Protein 8IGC (pdb70)

Radius of gyration: 14.75 Å; Cα contacts (8 Å, |Δi|>4): 203; chains: 2; bounding box: 31×38×39 Å

Foldseek 3Di:
DDLVVLLVLLLQLLLLLLLLLVVLPPLDFDCCSPVPDHDCPDPSSVLSNVLNVVCSVVCVVCVVVVVVVCVVVVDEPVCLLVVLLVVLCVLDVVHDDLVSLSVSSVVLSVSVRRRVSPHVPNVPSSCSSSVSCSVVVVSVVQVVQPHSVVSVPD/DVVVVVVVVVVVVVVVVVVVVVD

Structure (mmCIF, N/CA/C/O backbone):
data_8IGC
#
_entry.id   8IGC
#
_cell.length_a   88.736
_cell.length_b   126.212
_cell.length_c   41.779
_cell.angle_alpha   90.00
_cell.angle_beta   90.00
_cell.angle_gamma   90.00
#
_symmetry.space_group_name_H-M   'C 2 2 21'
#
loop_
_entity.id
_entity.type
_entity.pdbx_description
1 polymer 'Bcl-2 homologous antagonist/killer'
2 polymer 'Protein BNIP5'
3 water water
#
loop_
_atom_site.group_PDB
_atom_site.id
_atom_site.type_symbol
_atom_site.label_atom_id
_atom_site.label_alt_id
_atom_site.label_comp_id
_atom_site.label_asym_id
_atom_site.label_entity_id
_atom_site.label_seq_id
_atom_site.pdbx_PDB_ins_code
_atom_site.Cartn_x
_atom_site.Cartn_y
_atom_site.Cartn_z
_atom_site.occupancy
_atom_site.B_iso_or_equiv
_atom_site.auth_seq_id
_atom_site.auth_comp_id
_atom_site.auth_asym_id
_atom_site.auth_atom_id
_atom_site.pdbx_PDB_model_num
ATOM 1 N N . MET A 1 3 ? -32.407 -30.110 -26.808 1.00 41.62 22 MET A N 1
ATOM 2 C CA . MET A 1 3 ? -32.763 -30.287 -25.405 1.00 32.98 22 MET A CA 1
ATOM 3 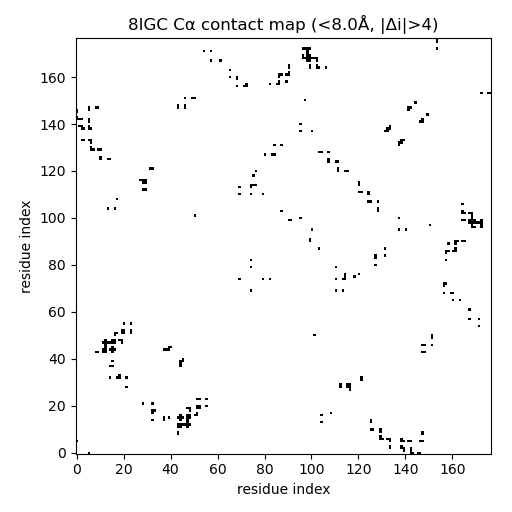C C . MET A 1 3 ? -34.036 -29.512 -25.028 1.00 29.92 22 MET A C 1
ATOM 4 O O . MET A 1 3 ? -34.207 -28.359 -25.415 1.00 33.35 22 MET A O 1
ATOM 9 N N . SER A 1 4 ? -34.923 -30.140 -24.259 1.00 28.93 23 SER A N 1
ATOM 10 C CA . SER A 1 4 ? -36.227 -29.556 -23.975 1.00 26.89 23 SER A CA 1
ATOM 11 C C . SER A 1 4 ? -36.165 -28.622 -22.764 1.00 28.55 23 SER A C 1
ATOM 12 O O . SER A 1 4 ? -35.258 -28.702 -21.936 1.00 27.56 23 SER A O 1
ATOM 15 N N . GLU A 1 5 ? -37.158 -27.733 -22.677 1.00 28.29 24 GLU A N 1
ATOM 16 C CA . GLU A 1 5 ? -37.292 -26.864 -21.502 1.00 27.96 24 GLU A CA 1
ATOM 17 C C . GLU A 1 5 ? -37.517 -27.677 -20.226 1.00 29.26 24 GLU A C 1
ATOM 18 O O . GLU A 1 5 ? -36.999 -27.332 -19.151 1.00 28.17 24 GLU A O 1
ATOM 24 N N . GLU A 1 6 ? -38.325 -28.738 -20.308 1.00 29.57 25 GLU A N 1
ATOM 25 C CA . GLU A 1 6 ? -38.544 -29.571 -19.129 1.00 31.44 25 GLU A CA 1
ATOM 26 C C . GLU A 1 6 ? -37.248 -30.229 -18.668 1.00 28.61 25 GLU A C 1
ATOM 27 O O . GLU A 1 6 ? -36.993 -30.319 -17.465 1.00 27.28 25 GLU A O 1
ATOM 33 N N . GLN A 1 7 ? -36.403 -30.666 -19.604 1.00 25.93 26 GLN A N 1
ATOM 34 C CA . GLN A 1 7 ? -35.104 -31.211 -19.217 1.00 28.34 26 GLN A CA 1
ATOM 35 C C . GLN A 1 7 ? -34.241 -30.157 -18.531 1.00 25.42 26 GLN A C 1
ATOM 36 O O . GLN A 1 7 ? -33.554 -30.452 -17.544 1.00 24.77 26 GLN A O 1
ATOM 42 N N . VAL A 1 8 ? -34.238 -28.931 -19.055 1.00 25.59 27 VAL A N 1
ATOM 43 C CA . VAL A 1 8 ? -33.473 -27.876 -18.399 1.00 21.74 27 VAL A CA 1
ATOM 44 C C . VAL A 1 8 ? -34.012 -27.639 -16.995 1.00 23.84 27 VAL A C 1
ATOM 45 O O . VAL A 1 8 ? -33.247 -27.417 -16.049 1.00 23.58 27 VAL A O 1
ATOM 49 N N . ALA A 1 9 ? -35.334 -27.702 -16.833 1.00 22.70 28 ALA A N 1
ATOM 50 C CA . ALA A 1 9 ? -35.923 -27.477 -15.512 1.00 23.87 28 ALA A CA 1
ATOM 51 C C . ALA A 1 9 ? -35.471 -28.538 -14.517 1.00 24.97 28 ALA A C 1
ATOM 52 O O . ALA A 1 9 ? -35.143 -28.222 -13.365 1.00 23.85 28 ALA A O 1
ATOM 54 N N . GLN A 1 10 ? -35.421 -29.801 -14.957 1.00 24.81 29 GLN A N 1
ATOM 55 C CA . GLN A 1 10 ? -34.922 -30.873 -14.103 1.00 24.47 29 GLN A CA 1
ATOM 56 C C . GLN A 1 10 ? -33.449 -30.677 -13.778 1.00 24.45 29 GLN A C 1
ATOM 57 O O . GLN A 1 10 ? -33.025 -30.872 -12.632 1.00 29.24 29 GLN A O 1
ATOM 63 N N . ASP A 1 11 ? -32.646 -30.301 -14.778 1.00 23.61 30 ASP A N 1
ATOM 64 C CA . ASP A 1 11 ? -31.241 -29.977 -14.543 1.00 21.84 30 ASP A CA 1
ATOM 65 C C . ASP A 1 11 ? -31.097 -28.816 -13.562 1.00 22.19 30 ASP A C 1
ATOM 66 O O . ASP A 1 11 ? -30.171 -28.795 -12.746 1.00 21.19 30 ASP A O 1
ATOM 71 N N . THR A 1 12 ? -31.970 -27.808 -13.675 1.00 19.33 31 THR A N 1
ATOM 72 C CA . THR A 1 12 ? -31.876 -26.638 -12.797 1.00 19.24 31 THR A CA 1
ATOM 73 C C . THR A 1 12 ? -32.038 -27.028 -11.337 1.00 20.37 31 THR A C 1
ATOM 74 O O . THR A 1 12 ? -31.336 -26.495 -10.461 1.00 19.99 31 THR A O 1
ATOM 78 N N . GLU A 1 13 ? -32.974 -27.928 -11.042 1.00 19.98 32 GLU A N 1
ATOM 79 C CA . GLU A 1 13 ? -33.132 -28.357 -9.654 1.00 21.59 32 GLU A CA 1
ATOM 80 C C . GLU A 1 13 ? -31.841 -28.974 -9.129 1.00 20.90 32 GLU A C 1
ATOM 81 O O . GLU A 1 13 ? -31.426 -28.689 -7.997 1.00 22.73 32 GLU A O 1
ATOM 87 N N . GLU A 1 14 ? -31.180 -29.800 -9.952 1.00 20.92 33 GLU A N 1
ATOM 88 C CA . GLU A 1 14 ? -29.941 -30.453 -9.532 1.00 23.58 33 GLU A CA 1
ATOM 89 C C . GLU A 1 14 ? -28.799 -29.455 -9.412 1.00 23.35 33 GLU A C 1
ATOM 90 O O . GLU A 1 14 ? -27.993 -29.536 -8.477 1.00 21.90 33 GLU A O 1
ATOM 96 N N . VAL A 1 15 ? -28.707 -28.512 -10.356 1.00 18.65 34 VAL A N 1
ATOM 97 C CA . VAL A 1 15 ? -27.661 -27.496 -10.298 1.00 17.18 34 VAL A CA 1
ATOM 98 C C . VAL A 1 15 ? -27.812 -26.675 -9.026 1.00 18.98 34 VAL A C 1
ATOM 99 O O . VAL A 1 15 ? -26.840 -26.420 -8.310 1.00 18.87 34 VAL A O 1
ATOM 103 N N . PHE A 1 16 ? -29.043 -26.241 -8.736 1.00 18.64 35 PHE A N 1
ATOM 104 C CA . PHE A 1 16 ? -29.264 -25.381 -7.573 1.00 18.80 35 PHE A CA 1
ATOM 105 C C . PHE A 1 16 ? -29.017 -26.144 -6.278 1.00 20.73 35 PHE A C 1
ATOM 106 O O . PHE A 1 16 ? -28.380 -25.614 -5.355 1.00 19.94 35 PHE A O 1
ATOM 114 N N . ARG A 1 17 ? -29.491 -27.390 -6.196 1.00 19.43 36 ARG A N 1
ATOM 115 C CA . ARG A 1 17 ? -29.245 -28.197 -4.994 1.00 20.97 36 ARG A CA 1
ATOM 116 C C . ARG A 1 17 ? -27.756 -28.291 -4.703 1.00 24.34 36 ARG A C 1
ATOM 117 O O . ARG A 1 17 ? -27.312 -28.129 -3.558 1.00 21.53 36 ARG A O 1
ATOM 125 N N . SER A 1 18 ? -26.966 -28.584 -5.730 1.00 19.30 37 SER A N 1
ATOM 126 C CA . SER A 1 18 ? -25.533 -28.745 -5.530 1.00 19.71 37 SER A CA 1
ATOM 127 C C . SER A 1 18 ? -24.864 -27.404 -5.259 1.00 22.89 37 SER A C 1
ATOM 128 O O . SER A 1 18 ? -23.988 -27.292 -4.389 1.00 21.12 37 SER A O 1
ATOM 131 N N . TYR A 1 19 ? -25.291 -26.369 -5.979 1.00 20.38 38 TYR A N 1
ATOM 132 C CA . TYR A 1 19 ? -24.784 -25.021 -5.762 1.00 18.57 38 TYR A CA 1
ATOM 133 C C . TYR A 1 19 ? -24.910 -24.600 -4.300 1.00 19.66 38 TYR A C 1
ATOM 134 O O . TYR A 1 19 ? -23.952 -24.090 -3.713 1.00 20.50 38 TYR A O 1
ATOM 143 N N . VAL A 1 20 ? -26.078 -24.829 -3.692 1.00 20.34 39 VAL A N 1
ATOM 144 C CA . VAL A 1 20 ? -26.261 -24.362 -2.313 1.00 17.05 39 VAL A CA 1
ATOM 145 C C . VAL A 1 20 ? -25.406 -25.172 -1.344 1.00 21.28 39 VAL A C 1
ATOM 146 O O . VAL A 1 20 ? -24.924 -24.631 -0.337 1.00 21.58 39 VAL A O 1
ATOM 150 N N . PHE A 1 21 ? -25.213 -26.468 -1.610 1.00 19.37 40 PHE A N 1
ATOM 151 C CA . PHE A 1 21 ? -24.315 -27.256 -0.774 1.00 23.24 40 PHE A CA 1
ATOM 152 C C . PHE A 1 21 ? -22.912 -26.673 -0.791 1.00 23.60 40 PHE A C 1
ATOM 153 O O . PHE A 1 21 ? -22.299 -26.474 0.263 1.00 22.82 40 PHE A O 1
ATOM 161 N N . TYR A 1 22 ? -22.367 -26.431 -1.984 1.00 22.62 41 TYR A N 1
ATOM 162 C CA . TYR A 1 2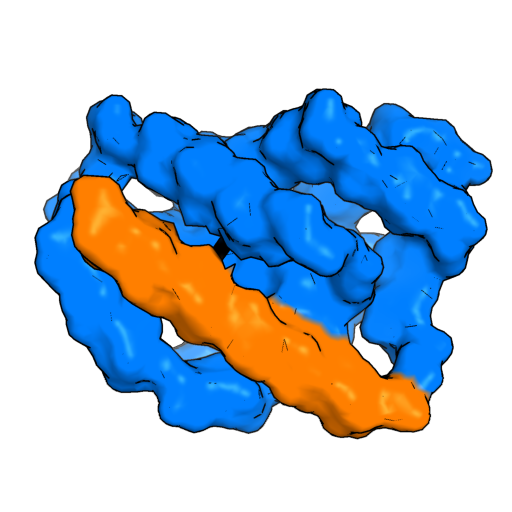2 ? -20.983 -25.992 -2.057 1.00 21.93 41 TYR A CA 1
ATOM 163 C C . TYR A 1 22 ? -20.835 -24.546 -1.629 1.00 27.46 41 TYR A C 1
ATOM 164 O O . TYR A 1 22 ? -19.818 -24.193 -1.024 1.00 29.18 41 TYR A O 1
ATOM 173 N N . ARG A 1 23 ? -21.841 -23.708 -1.876 1.00 21.90 42 ARG A N 1
ATOM 174 C CA . ARG A 1 23 ? -21.738 -22.357 -1.355 1.00 27.86 42 ARG A CA 1
ATOM 175 C C . ARG A 1 23 ? -21.741 -22.364 0.164 1.00 31.22 42 ARG A C 1
ATOM 176 O O . ARG A 1 23 ? -20.874 -21.740 0.782 1.00 34.46 42 ARG A O 1
ATOM 184 N N . HIS A 1 24 ? -22.669 -23.110 0.775 1.00 28.67 43 HIS A N 1
ATOM 185 C CA . HIS A 1 24 ? -22.708 -23.258 2.229 1.00 31.94 43 HIS A CA 1
ATOM 186 C C . HIS A 1 24 ? -21.340 -23.648 2.777 1.00 35.07 43 HIS A C 1
ATOM 187 O O . HIS A 1 24 ? -20.837 -23.037 3.732 1.00 32.38 43 HIS A O 1
ATOM 194 N N . GLN A 1 25 ? -20.710 -24.644 2.149 1.00 27.11 44 GLN A N 1
ATOM 195 C CA . GLN A 1 25 ? -19.403 -25.129 2.591 1.00 29.96 44 GLN A CA 1
ATOM 196 C C . GLN A 1 25 ? -18.317 -24.082 2.373 1.00 35.00 44 GLN A C 1
ATOM 197 O O . GLN A 1 25 ? -17.421 -23.915 3.211 1.00 35.83 44 GLN A O 1
ATOM 203 N N . GLN A 1 26 ? -18.370 -23.386 1.237 1.00 35.58 45 GLN A N 1
ATOM 204 C CA . GLN A 1 26 ? -17.369 -22.380 0.912 1.00 40.23 45 GLN A CA 1
ATOM 205 C C . GLN A 1 26 ? -17.367 -21.248 1.922 1.00 38.98 45 GLN A C 1
ATOM 206 O O . GLN A 1 26 ? -16.322 -20.626 2.159 1.00 46.36 45 GLN A O 1
ATOM 212 N N . GLU A 1 27 ? -18.511 -20.946 2.518 1.00 39.38 46 GLU A N 1
ATOM 213 C CA . GLU A 1 27 ? -18.643 -19.735 3.315 1.00 39.26 46 GLU A CA 1
ATOM 214 C C . GLU A 1 27 ? -18.511 -19.985 4.803 1.00 44.53 46 GLU A C 1
ATOM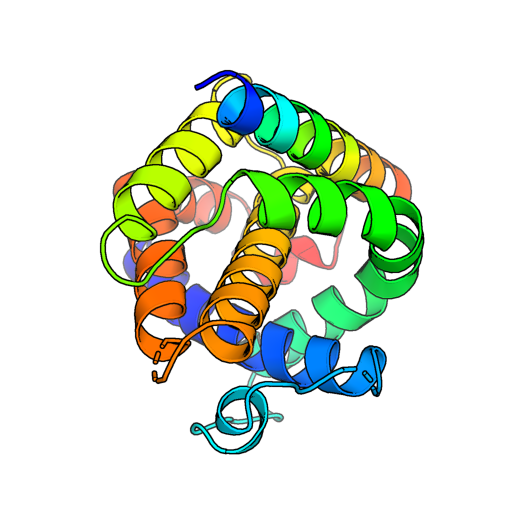 215 O O . GLU A 1 27 ? -18.822 -19.092 5.602 1.00 45.26 46 GLU A O 1
ATOM 221 N N . GLN A 1 28 ? -18.070 -21.166 5.204 1.00 41.93 47 GLN A N 1
ATOM 222 C CA . GLN A 1 28 ? -18.044 -21.490 6.627 1.00 41.87 47 GLN A CA 1
ATOM 223 C C . GLN A 1 28 ? -17.077 -20.592 7.405 1.00 47.14 47 GLN A C 1
ATOM 224 O O . GLN A 1 28 ? -17.490 -19.847 8.303 1.00 50.49 47 GLN A O 1
ATOM 227 N N . ALA A 1 35 ? -22.475 -17.246 11.983 1.00 49.70 54 ALA A N 1
ATOM 228 C CA . ALA A 1 35 ? -23.804 -17.209 11.383 1.00 48.01 54 ALA A CA 1
ATOM 229 C C . ALA A 1 35 ? -24.387 -18.612 11.305 1.00 46.77 54 ALA A C 1
ATOM 230 O O . ALA A 1 35 ? -23.661 -19.578 11.062 1.00 52.23 54 ALA A O 1
ATOM 232 N N . PRO A 1 36 ? -25.698 -18.740 11.529 1.00 42.89 55 PRO A N 1
ATOM 233 C CA . PRO A 1 36 ? -26.346 -20.054 11.417 1.00 41.16 55 PRO A CA 1
ATOM 234 C C . PRO A 1 36 ? -26.710 -20.348 9.968 1.00 38.31 55 PRO A C 1
ATOM 235 O O . PRO A 1 36 ? -27.427 -19.580 9.325 1.00 38.87 55 PRO A O 1
ATOM 239 N N . ALA A 1 37 ? -26.222 -21.461 9.454 1.00 42.90 56 ALA A N 1
ATOM 240 C CA . ALA A 1 37 ? -26.607 -21.873 8.117 1.00 38.08 56 ALA A CA 1
ATOM 241 C C . ALA A 1 37 ? -27.651 -22.980 8.203 1.00 35.28 56 ALA A C 1
ATOM 242 O O . ALA A 1 37 ? -27.790 -23.666 9.218 1.00 34.27 56 ALA A O 1
ATOM 244 N N . ASP A 1 38 ? -28.410 -23.123 7.129 1.00 29.84 57 ASP A N 1
ATOM 245 C CA . ASP A 1 38 ? -29.542 -24.036 7.111 1.00 27.13 57 ASP A CA 1
ATOM 246 C C . ASP A 1 38 ? -29.050 -25.472 6.963 1.00 30.64 57 ASP A C 1
ATOM 247 O O . ASP A 1 38 ? -28.437 -25.802 5.943 1.00 26.34 57 ASP A O 1
ATOM 252 N N . PRO A 1 39 ? -29.309 -26.350 7.936 1.00 28.88 58 PRO A N 1
ATOM 253 C CA . PRO A 1 39 ? -28.811 -27.733 7.839 1.00 28.50 58 PRO A CA 1
ATOM 254 C C . PRO A 1 39 ? -29.329 -28.488 6.630 1.00 28.35 58 PRO A C 1
ATOM 255 O O . PRO A 1 39 ? -28.685 -29.451 6.186 1.00 26.32 58 PRO A O 1
ATOM 259 N N . GLU A 1 40 ? -30.483 -28.093 6.088 1.00 26.92 59 GLU A N 1
ATOM 260 C CA . GLU A 1 40 ? -31.014 -28.804 4.940 1.00 25.79 59 GLU A CA 1
ATOM 261 C C . GLU A 1 40 ? -30.141 -28.620 3.710 1.00 21.57 59 GLU A C 1
ATOM 262 O O . GLU A 1 40 ? -30.175 -29.477 2.816 1.00 24.21 59 GLU A O 1
ATOM 268 N N . MET A 1 41 ? -29.334 -27.556 3.669 1.00 24.24 60 MET A N 1
ATOM 269 C CA . MET A 1 41 ? -28.358 -27.409 2.594 1.00 23.80 60 MET A CA 1
ATOM 270 C C . MET A 1 41 ? -27.314 -28.515 2.626 1.00 25.25 60 MET A C 1
ATOM 271 O O . MET A 1 41 ? -26.650 -28.754 1.615 1.00 23.13 60 MET A O 1
ATOM 276 N N . VAL A 1 42 ? -27.164 -29.200 3.758 1.00 24.55 61 VAL A N 1
ATOM 277 C CA . VAL A 1 42 ? -26.313 -30.378 3.850 1.00 25.22 61 VAL A CA 1
ATOM 278 C C . VAL A 1 42 ? -27.110 -31.662 3.670 1.00 23.97 61 VAL A C 1
ATOM 279 O O . VAL A 1 42 ? -26.682 -32.556 2.944 1.00 23.88 61 VAL A O 1
ATOM 283 N N . THR A 1 43 ? -28.283 -31.767 4.301 1.00 25.01 62 THR A N 1
ATOM 284 C CA . THR A 1 43 ? -28.939 -33.057 4.477 1.00 24.74 62 THR A CA 1
ATOM 285 C C . THR A 1 43 ? -30.000 -33.402 3.437 1.00 25.91 62 THR A C 1
ATOM 286 O O . THR A 1 43 ? -30.369 -34.576 3.343 1.00 27.45 62 THR A O 1
ATOM 290 N N . LEU A 1 44 ? -30.513 -32.446 2.664 1.00 27.62 63 LEU A N 1
ATOM 291 C CA . LEU A 1 44 ? -31.426 -32.836 1.598 1.00 26.94 63 LEU A CA 1
ATOM 292 C C . LEU A 1 44 ? -30.688 -33.736 0.605 1.00 23.21 63 LEU A C 1
ATOM 293 O O . LEU A 1 44 ? -29.468 -33.626 0.458 1.00 25.23 63 LEU A O 1
ATOM 298 N N . PRO A 1 45 ? -31.401 -34.616 -0.098 1.00 27.43 64 PRO A N 1
ATOM 299 C CA . PRO A 1 45 ? -30.735 -35.530 -1.036 1.00 25.14 64 PRO A CA 1
ATOM 300 C C . PRO A 1 45 ? -29.839 -34.795 -2.024 1.00 26.48 64 PRO A C 1
ATOM 301 O O . PRO A 1 45 ? -30.161 -33.702 -2.498 1.00 23.46 64 PRO A O 1
ATOM 305 N N . LEU A 1 46 ? -28.698 -35.411 -2.328 1.00 24.49 65 LEU A N 1
ATOM 306 C CA . LEU A 1 46 ? -27.656 -34.794 -3.139 1.00 24.67 65 LEU A CA 1
ATOM 307 C C . LEU A 1 46 ? -26.850 -35.906 -3.793 1.00 31.63 65 LEU A C 1
ATOM 308 O O . LEU A 1 46 ? -26.472 -36.861 -3.114 1.00 30.98 65 LEU A O 1
ATOM 313 N N . GLN A 1 47 ? -26.584 -35.789 -5.095 1.00 31.03 66 GLN A N 1
ATOM 314 C CA . GLN A 1 47 ? -25.717 -36.741 -5.792 1.00 34.53 66 GLN A CA 1
ATOM 315 C C . GLN A 1 47 ? -24.486 -35.989 -6.279 1.00 33.48 66 GLN A C 1
ATOM 316 O O . GLN A 1 47 ? -24.498 -35.393 -7.368 1.00 30.46 66 GLN A O 1
ATOM 322 N N . PRO A 1 48 ? -23.398 -35.980 -5.500 1.00 32.51 67 PRO A N 1
ATOM 323 C CA . PRO A 1 48 ? -22.231 -35.170 -5.887 1.00 35.18 67 PRO A CA 1
ATOM 324 C C . PRO A 1 48 ? -21.573 -35.637 -7.175 1.00 32.02 67 PRO A C 1
ATOM 325 O O . PRO A 1 48 ? -20.871 -34.841 -7.811 1.00 38.69 67 PRO A O 1
ATOM 329 N N . SER A 1 49 ? -21.804 -36.880 -7.591 1.00 32.86 68 SER A N 1
ATOM 330 C CA . SER A 1 49 ? -21.211 -37.414 -8.811 1.00 36.68 68 SER A CA 1
ATOM 331 C C . SER A 1 49 ? -22.000 -37.080 -10.071 1.00 36.81 68 SER A C 1
ATOM 332 O O . SER A 1 49 ? -21.465 -37.234 -11.180 1.00 36.03 68 SER A O 1
ATOM 335 N N . SER A 1 50 ? -23.252 -36.645 -9.940 1.00 30.18 69 SER A N 1
ATOM 336 C CA . SER A 1 50 ? -24.080 -36.420 -11.116 1.00 28.73 69 SER A CA 1
ATOM 337 C C . SER A 1 50 ? -23.516 -35.288 -11.964 1.00 25.24 69 SER A C 1
ATOM 338 O O . SER A 1 50 ? -22.722 -34.460 -11.509 1.00 24.79 69 SER A O 1
ATOM 341 N N . THR A 1 51 ? -23.938 -35.269 -13.232 1.00 24.51 70 THR A N 1
ATOM 342 C CA . THR A 1 51 ? -23.459 -34.257 -14.163 1.00 21.87 70 THR A CA 1
ATOM 343 C C . THR A 1 51 ? -23.812 -32.853 -13.676 1.00 22.61 70 THR A C 1
ATOM 344 O O . THR A 1 51 ? -22.944 -31.978 -13.572 1.00 22.72 70 THR A O 1
ATOM 348 N N . MET A 1 52 ? -25.089 -32.630 -13.371 1.00 22.78 71 MET A N 1
ATOM 349 C CA . MET A 1 52 ? -25.508 -31.299 -12.940 1.00 25.50 71 MET A CA 1
ATOM 350 C C . MET A 1 52 ? -25.054 -31.000 -11.521 1.00 25.84 71 MET A C 1
ATOM 351 O O . MET A 1 52 ? -24.853 -29.832 -11.179 1.00 25.67 71 MET A O 1
ATOM 356 N N . GLY A 1 53 ? -24.872 -32.030 -10.690 1.00 23.81 72 GLY A N 1
ATOM 357 C CA . GLY A 1 53 ? -24.210 -31.819 -9.412 1.00 26.01 72 GLY A CA 1
ATOM 358 C C . GLY A 1 53 ? -22.845 -31.185 -9.579 1.00 25.54 72 GLY A C 1
ATOM 359 O O . GLY A 1 53 ? -22.484 -30.252 -8.852 1.00 24.95 72 GLY A O 1
ATOM 360 N N . GLN A 1 54 ? -22.079 -31.652 -10.570 1.00 24.56 73 GLN A N 1
ATOM 361 C CA . GLN A 1 54 ? -20.748 -31.101 -10.782 1.00 24.03 73 GLN A CA 1
ATOM 362 C C . GLN A 1 54 ? -20.808 -29.690 -11.339 1.00 21.19 73 GLN A C 1
ATOM 363 O O . GLN A 1 54 ? -19.936 -28.873 -11.035 1.00 24.22 73 GLN A O 1
ATOM 369 N N . VAL A 1 55 ? -21.808 -29.393 -12.173 1.00 20.52 74 VAL A N 1
ATOM 370 C CA . VAL A 1 55 ? -21.949 -28.043 -12.706 1.00 21.26 74 VAL A CA 1
ATOM 371 C C . VAL A 1 55 ? -22.238 -27.070 -11.572 1.00 21.76 74 VAL A C 1
ATOM 372 O O . VAL A 1 55 ? -21.643 -25.991 -11.487 1.00 22.34 74 VAL A O 1
ATOM 376 N N . GLY A 1 56 ? -23.151 -27.446 -10.684 1.00 22.71 75 GLY A N 1
ATOM 377 C CA . GLY A 1 56 ? -23.457 -26.576 -9.553 1.00 20.93 75 GLY A CA 1
ATOM 378 C C . GLY A 1 56 ? -22.257 -26.374 -8.647 1.00 23.79 75 GLY A C 1
ATOM 379 O O . GLY A 1 56 ? -22.014 -25.269 -8.153 1.00 23.74 75 GLY A O 1
ATOM 380 N N . ARG A 1 57 ? -21.489 -27.439 -8.412 1.00 22.19 76 ARG A N 1
ATOM 381 C CA . ARG A 1 57 ? -20.270 -27.292 -7.624 1.00 24.46 76 ARG A CA 1
ATOM 382 C C . ARG A 1 57 ? -19.320 -26.295 -8.272 1.00 24.66 76 ARG A C 1
ATOM 383 O O . ARG A 1 57 ? -18.786 -25.402 -7.609 1.00 23.51 76 ARG A O 1
ATOM 391 N N . GLN A 1 58 ? -19.089 -26.439 -9.581 1.00 24.25 77 GLN A N 1
ATOM 392 C CA . GLN A 1 58 ? -18.183 -25.530 -10.280 1.00 25.19 77 GLN A CA 1
ATOM 393 C C . GLN A 1 58 ? -18.675 -24.088 -10.226 1.00 25.70 77 GLN A C 1
ATOM 394 O O . GLN A 1 58 ? -17.883 -23.155 -10.034 1.00 28.04 77 GLN A O 1
ATOM 400 N N . LEU A 1 59 ? -19.980 -23.878 -10.402 1.00 23.67 78 LEU A N 1
ATOM 401 C CA . LEU A 1 59 ? -20.501 -22.519 -10.321 1.00 24.76 78 LEU A CA 1
ATOM 402 C C . LEU A 1 59 ? -20.243 -21.916 -8.948 1.00 25.45 78 LEU A C 1
ATOM 403 O O . LEU A 1 59 ? -19.897 -20.732 -8.837 1.00 26.98 78 LEU A O 1
ATOM 408 N N . ALA A 1 60 ? -20.372 -22.717 -7.893 1.00 24.65 79 ALA A N 1
ATOM 409 C CA . ALA A 1 60 ? -20.111 -22.181 -6.561 1.00 25.75 79 ALA A CA 1
ATOM 410 C C . ALA A 1 60 ? -18.645 -21.786 -6.415 1.00 31.70 79 ALA A C 1
ATOM 411 O O . ALA A 1 60 ? -18.337 -20.717 -5.878 1.00 32.72 79 ALA A O 1
ATOM 413 N N . ILE A 1 61 ? -17.727 -22.615 -6.925 1.00 31.74 80 ILE A N 1
ATOM 414 C CA . ILE A 1 61 ? -16.299 -22.308 -6.810 1.00 32.69 80 ILE A CA 1
ATOM 415 C C . ILE A 1 61 ? -15.954 -21.045 -7.590 1.00 34.19 80 ILE A C 1
ATOM 416 O O . ILE A 1 61 ? -15.257 -20.154 -7.088 1.00 36.88 80 ILE A O 1
ATOM 421 N N . ILE A 1 62 ? -16.427 -20.960 -8.835 1.00 27.81 81 ILE A N 1
ATOM 422 C CA . ILE A 1 62 ? -16.168 -19.799 -9.678 1.00 31.69 81 ILE A CA 1
ATOM 423 C C . ILE A 1 62 ? -16.606 -18.520 -8.978 1.00 33.50 81 ILE A C 1
ATOM 424 O O . ILE A 1 62 ? -15.901 -17.504 -9.002 1.00 33.95 81 ILE A O 1
ATOM 429 N N . GLY A 1 63 ? -17.762 -18.559 -8.320 1.00 32.12 82 GLY A N 1
ATOM 430 C CA . GLY A 1 63 ? -18.368 -17.346 -7.824 1.00 33.58 82 GLY A CA 1
ATOM 431 C C . GLY A 1 63 ? -17.882 -16.861 -6.489 1.00 37.10 82 GLY A C 1
ATOM 432 O O . GLY A 1 63 ? -18.337 -15.808 -6.039 1.00 34.41 82 GLY A O 1
ATOM 433 N N . ASP A 1 64 ? -16.954 -17.584 -5.855 1.00 35.56 83 ASP A N 1
ATOM 434 C CA . ASP A 1 64 ? -16.575 -17.276 -4.479 1.00 38.14 83 ASP A CA 1
ATOM 435 C C . ASP A 1 64 ? -16.051 -15.848 -4.344 1.00 38.58 83 ASP A C 1
ATOM 436 O O . ASP A 1 64 ? -16.413 -15.133 -3.401 1.00 36.21 83 ASP A O 1
ATOM 441 N N . ASP A 1 65 ? -15.195 -15.413 -5.275 1.00 37.85 84 ASP A N 1
ATOM 442 C CA . ASP A 1 65 ? -14.599 -14.080 -5.161 1.00 38.69 84 ASP A CA 1
ATOM 443 C C . ASP A 1 65 ? -15.654 -12.989 -5.263 1.00 38.40 84 ASP A C 1
ATOM 444 O O . ASP A 1 65 ? -15.721 -12.090 -4.418 1.00 39.53 84 ASP A O 1
ATOM 449 N N . ILE A 1 66 ? -16.478 -13.040 -6.309 1.00 34.36 85 ILE A N 1
ATOM 450 C CA . ILE A 1 66 ? -17.495 -12.011 -6.495 1.00 34.56 85 ILE A CA 1
ATOM 451 C C . ILE A 1 66 ? -18.485 -12.020 -5.338 1.00 34.77 85 ILE A C 1
ATOM 452 O O . ILE A 1 66 ? -18.925 -10.961 -4.869 1.00 37.72 85 ILE A O 1
ATOM 457 N N . ASN A 1 67 ? -18.835 -13.210 -4.842 1.00 35.00 86 ASN A N 1
ATOM 458 C CA . ASN A 1 67 ? -19.783 -13.296 -3.737 1.00 34.55 86 ASN A CA 1
ATOM 459 C C . ASN A 1 67 ? -19.238 -12.607 -2.494 1.00 37.86 86 ASN A C 1
ATOM 460 O O . ASN A 1 67 ? -19.951 -11.843 -1.834 1.00 38.39 86 ASN A O 1
ATOM 465 N N . ARG A 1 68 ? -17.968 -12.856 -2.162 1.00 36.79 87 ARG A N 1
ATOM 466 C CA . ARG A 1 68 ? -17.369 -12.172 -1.018 1.00 40.07 87 ARG A CA 1
ATOM 467 C C . ARG A 1 68 ? -17.321 -10.663 -1.231 1.00 39.10 87 ARG A C 1
ATOM 468 O O . ARG A 1 68 ? -17.512 -9.896 -0.279 1.00 38.10 87 ARG A O 1
ATOM 471 N N . ARG A 1 69 ? -17.102 -10.218 -2.472 1.00 34.66 88 ARG A N 1
ATOM 472 C CA . ARG A 1 69 ? -17.009 -8.787 -2.743 1.00 37.51 88 ARG A CA 1
ATOM 473 C C . ARG A 1 69 ? -18.304 -8.063 -2.391 1.00 41.24 88 ARG A C 1
ATOM 474 O O . ARG A 1 69 ? -18.275 -6.950 -1.853 1.00 37.90 88 ARG A O 1
ATOM 477 N N . TYR A 1 70 ? -19.450 -8.683 -2.660 1.00 37.13 89 TYR A N 1
ATOM 478 C CA . TYR A 1 70 ? -20.732 -8.004 -2.524 1.00 36.48 89 TYR A CA 1
ATOM 479 C C . TYR A 1 70 ? -21.549 -8.503 -1.343 1.00 37.89 89 TYR A C 1
ATOM 480 O O . TYR A 1 70 ? -22.723 -8.136 -1.210 1.00 38.58 89 TYR A O 1
ATOM 489 N N . ASP A 1 71 ? -20.938 -9.292 -0.458 1.00 38.42 90 ASP A N 1
ATOM 490 C CA . ASP A 1 71 ? -21.672 -9.914 0.638 1.00 39.69 90 ASP A CA 1
ATOM 491 C C . ASP A 1 71 ? -22.338 -8.879 1.538 1.00 40.04 90 ASP A C 1
ATOM 492 O O . ASP A 1 71 ? -23.503 -9.032 1.922 1.00 40.23 90 ASP A O 1
ATOM 497 N N . SER A 1 72 ? -21.608 -7.824 1.903 1.00 44.15 91 SER A N 1
ATOM 498 C CA . SER A 1 72 ? -22.169 -6.855 2.839 1.00 40.30 91 SER A CA 1
ATOM 499 C C . SER A 1 72 ? -23.341 -6.106 2.218 1.00 37.83 91 SER A C 1
ATOM 500 O O . SER A 1 72 ? -24.342 -5.836 2.894 1.00 39.21 91 SER A O 1
ATOM 503 N N . GLU A 1 73 ? -23.247 -5.784 0.927 1.00 34.29 92 GLU A N 1
ATOM 504 C CA . GLU A 1 73 ? -24.335 -5.075 0.259 1.00 36.64 92 GLU A CA 1
ATOM 505 C C . GLU A 1 73 ? -25.610 -5.915 0.231 1.00 36.12 92 GLU A C 1
ATOM 506 O O . GLU A 1 73 ? -26.688 -5.436 0.599 1.00 32.35 92 GLU A O 1
ATOM 509 N N . PHE A 1 74 ? -25.507 -7.179 -0.197 1.00 35.54 93 PHE A N 1
ATOM 510 C CA . PHE A 1 74 ? -26.699 -8.027 -0.268 1.00 31.97 93 PHE A CA 1
ATOM 511 C C . PHE A 1 74 ? -27.344 -8.218 1.099 1.00 32.11 93 PHE A C 1
ATOM 512 O O . PHE A 1 74 ? -28.573 -8.210 1.221 1.00 33.22 93 PHE A O 1
ATOM 520 N N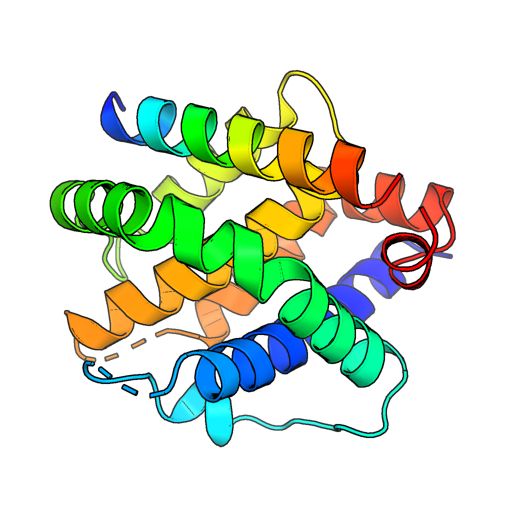 . GLN A 1 75 ? -26.531 -8.399 2.140 1.00 35.08 94 GLN A N 1
ATOM 521 C CA . GLN A 1 75 ? -27.098 -8.692 3.447 1.00 35.62 94 GLN A CA 1
ATOM 522 C C . GLN A 1 75 ? -27.744 -7.456 4.056 1.00 29.61 94 GLN A C 1
ATOM 523 O O . GLN A 1 75 ? -28.773 -7.565 4.727 1.00 32.79 94 GLN A O 1
ATOM 529 N N . THR A 1 76 ? -27.183 -6.267 3.820 1.00 32.59 95 THR A N 1
ATOM 530 C CA . THR A 1 76 ? -27.883 -5.043 4.219 1.00 30.85 95 THR A CA 1
ATOM 531 C C . THR A 1 76 ? -29.212 -4.916 3.483 1.00 28.46 95 THR A C 1
ATOM 532 O O . THR A 1 76 ? -30.234 -4.572 4.086 1.00 29.54 95 THR A O 1
ATOM 536 N N . MET A 1 77 ? -29.226 -5.200 2.178 1.00 26.40 96 MET A N 1
ATOM 537 C CA . MET A 1 77 ? -30.486 -5.124 1.447 1.00 26.34 96 MET A CA 1
ATOM 538 C C . MET A 1 77 ? -31.481 -6.162 1.960 1.00 25.81 96 MET A C 1
ATOM 539 O O . MET A 1 77 ? -32.640 -5.841 2.228 1.00 26.79 96 MET A O 1
ATOM 544 N N . LEU A 1 78 ? -31.051 -7.415 2.124 1.00 24.65 97 LEU A N 1
ATOM 545 C CA . LEU A 1 78 ? -31.994 -8.422 2.610 1.00 28.10 97 LEU A CA 1
ATOM 546 C C . LEU A 1 78 ? -32.463 -8.121 4.026 1.00 26.64 97 LEU A C 1
ATOM 547 O O . LEU A 1 78 ? -33.623 -8.383 4.367 1.00 25.93 97 LEU A O 1
ATOM 552 N N . GLN A 1 79 ? -31.581 -7.561 4.856 1.00 25.92 98 GLN A N 1
ATOM 553 C CA . GLN A 1 79 ? -31.959 -7.222 6.224 1.00 30.24 98 GLN A CA 1
ATOM 554 C C . GLN A 1 79 ? -33.131 -6.249 6.243 1.00 28.79 98 GLN A C 1
ATOM 555 O O . GLN A 1 79 ? -34.020 -6.357 7.091 1.00 30.05 98 GLN A O 1
ATOM 561 N N . HIS A 1 80 ? -33.176 -5.315 5.291 1.00 27.16 99 HIS A N 1
ATOM 562 C CA . HIS A 1 80 ? -34.251 -4.332 5.271 1.00 27.92 99 HIS A CA 1
ATOM 563 C C . HIS A 1 80 ? -35.444 -4.780 4.443 1.00 29.08 99 HIS A C 1
ATOM 564 O O . HIS A 1 80 ? -36.579 -4.410 4.757 1.00 29.68 99 HIS A O 1
ATOM 571 N N . LEU A 1 81 ? -35.220 -5.605 3.421 1.00 26.33 100 LEU A N 1
ATOM 572 C CA . LEU A 1 81 ? -36.348 -6.190 2.707 1.00 27.26 100 LEU A CA 1
ATOM 573 C C . LEU A 1 81 ? -37.196 -7.058 3.627 1.00 26.07 100 LEU A C 1
ATOM 574 O O . LEU A 1 81 ? -38.420 -7.112 3.469 1.00 28.03 100 LEU A O 1
ATOM 579 N N . GLN A 1 82 ? -36.567 -7.730 4.590 1.00 25.39 101 GLN A N 1
ATOM 580 C CA . GLN A 1 82 ? -37.242 -8.625 5.521 1.00 25.78 101 GLN A CA 1
ATOM 581 C C . GLN A 1 82 ? -38.127 -9.658 4.816 1.00 28.34 101 GLN A C 1
ATOM 582 O O . GLN A 1 82 ? -39.335 -9.733 5.080 1.00 34.55 101 GLN A O 1
ATOM 588 N N . PRO A 1 83 ? -37.561 -10.468 3.928 1.00 25.86 102 PRO A N 1
ATOM 589 C CA . PRO A 1 83 ? -38.362 -11.533 3.320 1.00 24.45 102 PRO A CA 1
ATOM 590 C C . PRO A 1 83 ? -38.779 -12.566 4.356 1.00 25.44 102 PRO A C 1
ATOM 591 O O . PRO A 1 83 ? -38.025 -12.903 5.274 1.00 26.15 102 PRO A O 1
ATOM 595 N N . THR A 1 84 ? -39.993 -13.076 4.190 1.00 26.67 103 THR A N 1
ATOM 596 C CA . THR A 1 84 ? -40.560 -14.080 5.072 1.00 25.88 103 THR A CA 1
ATOM 597 C C . THR A 1 84 ? -41.134 -15.204 4.228 1.00 27.39 103 THR A C 1
ATOM 598 O O . THR A 1 84 ? -41.241 -15.099 3.005 1.00 23.74 103 THR A O 1
ATOM 602 N N . ALA A 1 85 ? -41.549 -16.285 4.897 1.00 27.63 104 ALA A N 1
ATOM 6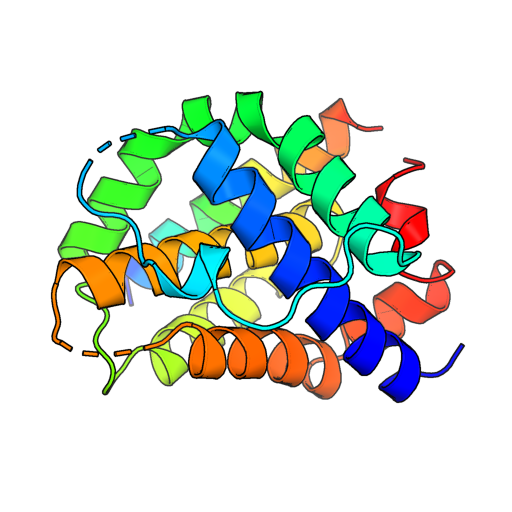03 C CA . ALA A 1 85 ? -42.234 -17.344 4.169 1.00 30.68 104 ALA A CA 1
ATOM 604 C C . ALA A 1 85 ? -43.480 -16.822 3.464 1.00 30.02 104 ALA A C 1
ATOM 605 O O . ALA A 1 85 ? -43.905 -17.389 2.453 1.00 32.18 104 ALA A O 1
ATOM 607 N N . GLU A 1 86 ? -44.083 -15.747 3.984 1.00 32.70 105 GLU A N 1
ATOM 608 C CA . GLU A 1 86 ? -45.337 -15.255 3.424 1.00 31.03 105 GLU A CA 1
ATOM 609 C C . GLU A 1 86 ? -45.130 -14.401 2.175 1.00 30.61 105 GLU A C 1
ATOM 610 O O . GLU A 1 86 ? -45.974 -14.427 1.277 1.00 33.01 105 GLU A O 1
ATOM 616 N N . ASN A 1 87 ? -44.028 -13.653 2.079 1.00 25.78 106 ASN A N 1
ATOM 617 C CA . ASN A 1 87 ? -43.823 -12.759 0.944 1.00 25.59 106 ASN A CA 1
ATOM 618 C C . ASN A 1 87 ? -42.647 -13.140 0.053 1.00 22.96 106 ASN A C 1
ATOM 619 O O . ASN A 1 87 ? -42.397 -12.445 -0.944 1.00 24.24 106 ASN A O 1
ATOM 624 N N . ALA A 1 88 ? -41.940 -14.232 0.363 1.00 24.90 107 ALA A N 1
ATOM 625 C CA . ALA A 1 88 ? -40.722 -14.561 -0.374 1.00 21.67 107 ALA A CA 1
ATOM 626 C C . ALA A 1 88 ? -41.004 -14.796 -1.847 1.00 22.70 107 ALA A C 1
ATOM 627 O O . ALA A 1 88 ? -40.224 -14.374 -2.702 1.00 21.03 107 ALA A O 1
ATOM 629 N N . TYR A 1 89 ? -42.107 -15.480 -2.160 1.00 21.90 108 TYR A N 1
ATOM 630 C CA . TYR A 1 89 ? -42.453 -15.745 -3.554 1.00 21.09 108 TYR A CA 1
ATOM 631 C C . TYR A 1 89 ? -42.686 -14.451 -4.319 1.00 22.76 108 TYR A C 1
ATOM 632 O O . TYR A 1 89 ? -42.196 -14.274 -5.437 1.00 21.44 108 TYR A O 1
ATOM 641 N N . GLU A 1 90 ? -43.446 -13.528 -3.728 1.00 20.83 109 GLU A N 1
ATOM 642 C CA . GLU A 1 90 ? -43.711 -12.264 -4.405 1.00 22.78 109 GLU A CA 1
ATOM 643 C C . GLU A 1 90 ? -42.415 -11.507 -4.671 1.00 21.80 109 GLU A C 1
ATOM 644 O O . GLU A 1 90 ? -42.171 -11.029 -5.784 1.00 22.67 109 GLU A O 1
ATOM 650 N N . TYR A 1 91 ? -41.561 -11.406 -3.654 1.00 21.41 110 TYR A N 1
ATOM 651 C CA . TYR A 1 91 ? -40.329 -10.647 -3.812 1.00 23.07 110 TYR A CA 1
ATOM 652 C C . TYR A 1 91 ? -39.390 -11.335 -4.796 1.00 19.89 110 TYR A C 1
ATOM 653 O O . TYR A 1 91 ? -38.791 -10.684 -5.659 1.00 19.92 110 TYR A O 1
ATOM 662 N N . PHE A 1 92 ? -39.274 -12.661 -4.708 1.00 22.41 111 PHE A N 1
ATOM 663 C CA . PHE A 1 92 ? -38.423 -13.378 -5.649 1.00 20.72 111 PHE A CA 1
ATOM 664 C C . PHE A 1 92 ? -38.891 -13.158 -7.083 1.00 20.23 111 PHE A C 1
ATOM 665 O O . PHE A 1 92 ? -38.081 -12.886 -7.975 1.00 19.91 111 PHE A O 1
ATOM 673 N N . THR A 1 93 ? -40.201 -13.260 -7.324 1.00 21.24 112 THR A N 1
ATOM 674 C CA . THR A 1 93 ? -40.707 -13.115 -8.689 1.00 21.62 112 THR A CA 1
ATOM 675 C C . THR A 1 93 ? -40.465 -11.708 -9.236 1.00 21.25 112 THR A C 1
ATOM 676 O O . THR A 1 93 ? -40.072 -11.546 -10.397 1.00 22.91 112 THR A O 1
ATOM 680 N N . LYS A 1 94 ? -40.677 -10.683 -8.412 1.00 21.86 113 LYS A N 1
ATOM 681 C CA . LYS A 1 94 ? -40.452 -9.316 -8.867 1.00 21.40 113 LYS A CA 1
ATOM 682 C C . LYS A 1 94 ? -38.977 -9.066 -9.144 1.00 19.71 113 LYS A C 1
ATOM 683 O O . LYS A 1 94 ? -38.628 -8.415 -10.132 1.00 21.01 113 LYS A O 1
ATOM 689 N N . ILE A 1 95 ? -38.102 -9.569 -8.274 1.00 21.18 114 ILE A N 1
ATOM 690 C CA . ILE A 1 95 ? -36.668 -9.377 -8.468 1.00 19.65 114 ILE A CA 1
ATOM 691 C C . ILE A 1 95 ? -36.206 -10.117 -9.715 1.00 19.59 114 ILE A C 1
ATOM 692 O O . ILE A 1 95 ? -35.501 -9.566 -10.567 1.00 19.93 114 ILE A O 1
ATOM 697 N N . ALA A 1 96 ? -36.609 -11.382 -9.842 1.00 19.34 115 ALA A N 1
ATOM 698 C CA . ALA A 1 96 ? -36.180 -12.177 -10.987 1.00 19.98 115 ALA A CA 1
ATOM 699 C C . ALA A 1 96 ? -36.698 -11.586 -12.295 1.00 21.06 115 ALA A C 1
ATOM 700 O O . ALA A 1 96 ? -35.950 -11.469 -13.270 1.00 20.27 115 ALA A O 1
ATOM 702 N N . THR A 1 97 ? -37.957 -11.151 -12.321 1.00 20.66 116 THR A N 1
ATOM 703 C CA . THR A 1 97 ? -38.480 -10.545 -13.546 1.00 20.30 116 THR A CA 1
ATOM 704 C C . THR A 1 97 ? -37.689 -9.299 -13.942 1.00 23.18 116 THR A C 1
ATOM 705 O O . THR A 1 97 ? -37.326 -9.128 -15.116 1.00 23.84 116 THR A O 1
ATOM 709 N N . SER A 1 98 ? -37.398 -8.419 -12.982 1.00 21.20 117 SER A N 1
ATOM 710 C CA . SER A 1 98 ? -36.694 -7.187 -13.331 1.00 21.98 117 SER A CA 1
ATOM 711 C C . SER A 1 98 ? -35.252 -7.464 -13.710 1.00 22.74 117 SER A C 1
ATOM 712 O O . SER A 1 98 ? -34.670 -6.743 -14.531 1.00 23.76 117 SER A O 1
ATOM 715 N N . LEU A 1 99 ? -34.665 -8.507 -13.127 1.00 20.69 118 LEU A N 1
ATOM 716 C CA . LEU A 1 99 ? -33.283 -8.862 -13.431 1.00 20.98 118 LEU A CA 1
ATOM 717 C C . LEU A 1 99 ? -33.091 -9.137 -14.918 1.00 22.07 118 LEU A C 1
ATOM 718 O O . LEU A 1 99 ? -32.084 -8.729 -15.511 1.00 22.84 118 LEU A O 1
ATOM 723 N N . PHE A 1 100 ? -34.057 -9.790 -15.544 1.00 21.24 119 PHE A N 1
ATOM 724 C CA . PHE A 1 100 ? -33.938 -10.179 -16.945 1.00 22.63 119 PHE A CA 1
ATOM 725 C C . PHE A 1 100 ? -34.630 -9.218 -17.903 1.00 24.67 119 PHE A C 1
ATOM 726 O O . PHE A 1 100 ? -34.624 -9.469 -19.111 1.00 25.26 119 PHE A O 1
ATOM 734 N N . GLU A 1 101 ? -35.191 -8.113 -17.394 1.00 23.64 120 GLU A N 1
ATOM 735 C CA . GLU A 1 101 ? -35.962 -7.203 -18.243 1.00 26.47 120 GLU A CA 1
ATOM 736 C C . GLU A 1 101 ? -35.125 -6.672 -19.406 1.00 27.84 120 GLU A C 1
ATOM 737 O O . GLU A 1 101 ? -35.603 -6.612 -20.546 1.00 34.74 120 GLU A O 1
ATOM 740 N N . SER A 1 102 ? -33.877 -6.290 -19.145 1.00 26.73 121 SER A N 1
ATOM 741 C CA . SER A 1 102 ? -33.002 -5.744 -20.179 1.00 28.31 121 SER A CA 1
ATOM 742 C C . SER A 1 102 ? -32.161 -6.809 -20.875 1.00 36.50 121 SER A C 1
ATOM 743 O O . SER A 1 102 ? -31.264 -6.464 -21.651 1.00 38.90 121 SER A O 1
ATOM 746 N N . GLY A 1 103 ? -32.423 -8.089 -20.620 1.00 29.74 122 GLY A N 1
ATOM 747 C CA . GLY A 1 103 ? -31.727 -9.134 -21.343 1.00 31.24 122 GLY A CA 1
ATOM 748 C C . GLY A 1 103 ? -31.223 -10.259 -20.463 1.00 30.14 122 GLY A C 1
ATOM 749 O O . GLY A 1 103 ? -31.067 -10.090 -19.247 1.00 26.23 122 GLY A O 1
ATOM 750 N N . ILE A 1 104 ? -30.967 -11.414 -21.076 1.00 28.80 123 ILE A N 1
ATOM 751 C CA . ILE A 1 104 ? -30.450 -12.588 -20.382 1.00 28.75 123 ILE A CA 1
ATOM 752 C C . ILE A 1 104 ? -28.993 -12.784 -20.766 1.00 30.34 123 ILE A C 1
ATOM 753 O O . ILE A 1 104 ? -28.629 -12.660 -21.945 1.00 29.47 123 ILE A O 1
ATOM 758 N N . ASN A 1 105 ? -28.162 -13.089 -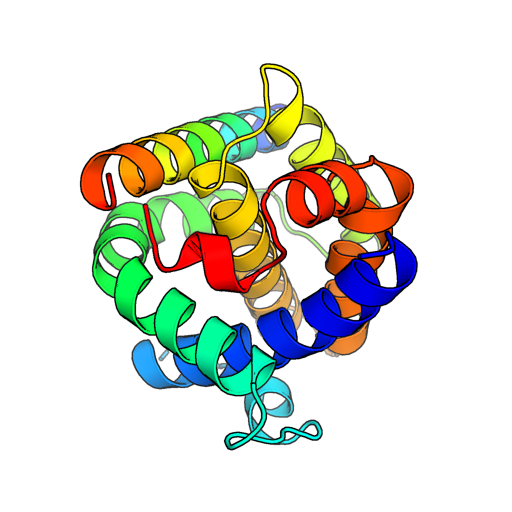19.775 1.00 24.74 124 ASN A N 1
ATOM 759 C CA . ASN A 1 105 ? -26.837 -13.643 -20.036 1.00 28.20 124 ASN A CA 1
ATOM 760 C C . ASN A 1 105 ? -26.530 -14.629 -18.923 1.00 27.36 124 ASN A C 1
ATOM 761 O O . ASN A 1 105 ? -27.280 -14.742 -17.950 1.00 22.71 124 ASN A O 1
ATOM 766 N N . TRP A 1 106 ? -25.435 -15.373 -19.083 1.00 22.73 125 TRP A N 1
ATOM 767 C CA . TRP A 1 106 ? -25.143 -16.411 -18.101 1.00 22.95 125 TRP A CA 1
ATOM 768 C C . TRP A 1 106 ? -24.856 -15.802 -16.741 1.00 22.99 125 TRP A C 1
ATOM 769 O O . TRP A 1 106 ? -25.223 -16.374 -15.706 1.00 22.59 125 TRP A O 1
ATOM 780 N N . GLY A 1 107 ? -24.193 -14.645 -16.723 1.00 24.75 126 GLY A N 1
ATOM 781 C CA . GLY A 1 107 ? -23.927 -13.985 -15.453 1.00 25.43 126 GLY A CA 1
ATOM 782 C C . GLY A 1 107 ? -25.195 -13.716 -14.671 1.00 22.17 126 GLY A C 1
ATOM 783 O O . GLY A 1 107 ? -25.266 -13.991 -13.466 1.00 24.13 126 GLY A O 1
ATOM 784 N N . ARG A 1 108 ? -26.228 -13.230 -15.351 1.00 21.45 127 ARG A N 1
ATOM 785 C CA . ARG A 1 108 ? -27.480 -12.935 -14.659 1.00 22.15 127 ARG A CA 1
ATOM 786 C C . ARG A 1 108 ? -28.216 -14.216 -14.276 1.00 22.70 127 ARG A C 1
ATOM 787 O O . ARG A 1 108 ? -28.855 -14.273 -13.222 1.00 20.94 127 ARG A O 1
ATOM 795 N N . VAL A 1 109 ? -28.139 -15.260 -15.115 1.00 22.30 128 VAL A N 1
ATOM 796 C CA . VAL A 1 109 ? -28.742 -16.540 -14.740 1.00 19.57 128 VAL A CA 1
ATOM 797 C C . VAL A 1 109 ? -28.076 -17.085 -13.483 1.00 20.66 128 VAL A C 1
ATOM 798 O O . VAL A 1 109 ? -28.747 -17.505 -12.530 1.00 20.70 128 VAL A O 1
ATOM 802 N N . VAL A 1 110 ? -26.742 -17.050 -13.444 1.00 19.33 129 VAL A N 1
ATOM 803 C CA . VAL A 1 110 ? -26.040 -17.551 -12.271 1.00 20.94 129 VAL A CA 1
ATOM 804 C C . VAL A 1 110 ? -26.288 -16.650 -11.069 1.00 20.85 129 VAL A C 1
ATOM 805 O O . VAL A 1 110 ? -26.353 -17.135 -9.935 1.00 22.41 129 VAL A O 1
ATOM 809 N N . ALA A 1 111 ? -26.456 -15.342 -11.285 1.00 20.74 130 ALA A N 1
ATOM 810 C CA . ALA A 1 111 ? -26.728 -14.450 -10.159 1.00 22.69 130 ALA A CA 1
ATOM 811 C C . ALA A 1 111 ? -28.059 -14.772 -9.498 1.00 22.04 130 ALA A C 1
ATOM 812 O O . ALA A 1 111 ? -28.208 -14.573 -8.286 1.00 21.69 130 ALA A O 1
ATOM 814 N N . LEU A 1 112 ? -29.032 -15.261 -10.268 1.00 20.43 131 LEU A N 1
ATOM 815 C CA . LEU A 1 112 ? -30.310 -15.645 -9.676 1.00 20.94 131 LEU A CA 1
ATOM 816 C C . LEU A 1 112 ? -30.161 -16.859 -8.764 1.00 21.14 131 LEU A C 1
ATOM 817 O O . LEU A 1 112 ? -30.830 -16.933 -7.729 1.00 19.82 131 LEU A O 1
ATOM 822 N N . LEU A 1 113 ? -29.291 -17.819 -9.119 1.00 17.80 132 LEU A N 1
ATOM 823 C CA . LEU A 1 113 ? -28.992 -18.910 -8.199 1.00 18.85 132 LEU A CA 1
ATOM 824 C C . LEU A 1 113 ? -28.430 -18.361 -6.901 1.00 18.18 132 LEU A C 1
ATOM 825 O O . LEU A 1 113 ? -28.825 -18.786 -5.813 1.00 18.79 132 LEU A O 1
ATOM 830 N N . GLY A 1 114 ? -27.501 -17.407 -7.009 1.00 18.92 133 GLY A N 1
ATOM 831 C CA . GLY A 1 114 ? -26.933 -16.797 -5.820 1.00 20.99 133 GLY A CA 1
ATOM 832 C C . GLY A 1 114 ? -27.988 -16.090 -4.992 1.00 21.68 133 GLY A C 1
ATOM 833 O O . GLY A 1 114 ? -27.995 -16.191 -3.765 1.00 20.23 133 GLY A O 1
ATOM 834 N N . PHE A 1 115 ? -28.925 -15.401 -5.648 1.00 19.14 134 PHE A N 1
ATOM 835 C CA . PHE A 1 115 ? -29.975 -14.758 -4.857 1.00 20.08 134 PHE A CA 1
ATOM 836 C C . PHE A 1 115 ? -30.855 -15.797 -4.171 1.00 20.07 134 PHE A C 1
ATOM 837 O O . PHE A 1 115 ? -31.245 -15.623 -3.005 1.00 19.49 134 PHE A O 1
ATOM 845 N N . GLY A 1 116 ? -31.190 -16.879 -4.878 1.00 18.84 135 GLY A N 1
ATOM 846 C CA . GLY A 1 116 ? -31.942 -17.949 -4.242 1.00 19.58 135 GLY A CA 1
ATOM 847 C C . GLY A 1 116 ? -31.254 -18.470 -2.992 1.00 20.08 135 GLY A C 1
ATOM 848 O O . GLY A 1 116 ? -31.893 -18.678 -1.962 1.00 19.37 135 GLY A O 1
ATOM 849 N N . TYR A 1 117 ? -29.940 -18.699 -3.077 1.00 17.85 136 TYR A N 1
ATOM 850 C CA . TYR A 1 117 ? -29.171 -19.138 -1.915 1.00 18.48 136 TYR A CA 1
ATOM 851 C C . TYR A 1 117 ? -29.302 -18.142 -0.763 1.00 19.93 136 TYR A C 1
ATOM 852 O O . TYR A 1 117 ? -29.602 -18.526 0.381 1.00 21.82 136 TYR A O 1
ATOM 861 N N . ARG A 1 118 ? -29.071 -16.856 -1.047 1.00 21.10 137 ARG A N 1
ATOM 862 C CA . ARG A 1 118 ? -29.116 -15.845 0.012 1.00 20.25 137 ARG A CA 1
ATOM 863 C C . ARG A 1 118 ? -30.511 -15.718 0.592 1.00 23.58 137 ARG A C 1
ATOM 864 O O . ARG A 1 118 ? -30.668 -15.508 1.803 1.00 21.79 137 ARG A O 1
ATOM 872 N N . LEU A 1 119 ? -31.536 -15.806 -0.259 1.00 20.25 138 LEU A N 1
ATOM 873 C CA . LEU A 1 119 ? -32.916 -15.742 0.214 1.00 19.02 138 LEU A CA 1
ATOM 874 C C . LEU A 1 119 ? -33.236 -16.908 1.142 1.00 21.05 138 LEU A C 1
ATOM 875 O O . LEU A 1 119 ? -33.852 -16.722 2.198 1.00 24.59 138 LEU A O 1
ATOM 880 N N . ALA A 1 120 ? -32.830 -18.122 0.762 1.00 19.08 139 ALA A N 1
ATOM 881 C CA . ALA A 1 120 ? -33.079 -19.275 1.620 1.00 21.94 139 ALA A CA 1
ATOM 882 C C . ALA A 1 120 ? -32.333 -19.134 2.934 1.00 23.71 139 ALA A C 1
ATOM 883 O O . ALA A 1 120 ? -32.883 -19.424 4.005 1.00 28.39 139 ALA A O 1
ATOM 885 N N . LEU A 1 121 ? -31.081 -18.672 2.872 1.00 22.67 140 LEU A N 1
ATOM 886 C CA . LEU A 1 121 ? -30.286 -18.507 4.080 1.00 24.76 140 LEU A CA 1
ATOM 887 C C . LEU A 1 121 ? -30.939 -17.501 5.013 1.00 25.83 140 LEU A C 1
ATOM 888 O O . LEU A 1 121 ? -31.062 -17.746 6.221 1.00 28.38 140 LEU A O 1
ATOM 893 N N . HIS A 1 122 ? -31.421 -16.390 4.455 1.00 23.97 141 HIS A N 1
ATOM 894 C CA . HIS A 1 122 ? -31.996 -15.329 5.281 1.00 25.88 141 HIS A CA 1
ATOM 895 C C . HIS A 1 122 ? -33.285 -15.776 5.963 1.00 28.40 141 HIS A C 1
ATOM 896 O O . HIS A 1 122 ? -33.490 -15.502 7.155 1.00 29.27 141 HIS A O 1
ATOM 903 N N . VAL A 1 123 ? -34.176 -16.443 5.226 1.00 24.21 142 VAL A N 1
ATOM 904 C CA . VAL A 1 123 ? -35.452 -16.874 5.796 1.00 25.71 142 VAL A CA 1
ATOM 905 C C . VAL A 1 123 ? -35.219 -17.900 6.905 1.00 36.37 142 VAL A C 1
ATOM 906 O O . VAL A 1 123 ? -35.888 -17.873 7.948 1.00 41.27 142 VAL A O 1
ATOM 910 N N . TYR A 1 124 ? -34.245 -18.795 6.716 1.00 28.13 143 TYR A N 1
ATOM 911 C CA . TYR A 1 124 ? -33.893 -19.732 7.781 1.00 28.70 143 TYR A CA 1
ATOM 912 C C . TYR A 1 124 ? -33.398 -18.997 9.021 1.00 33.17 143 TYR A C 1
ATOM 913 O O . TYR A 1 124 ? -33.824 -19.289 10.148 1.00 36.59 143 TYR A O 1
ATOM 922 N N . GLN A 1 125 ? -32.467 -18.060 8.833 1.00 30.19 144 GLN A N 1
ATOM 923 C CA . GLN A 1 125 ? -31.841 -17.393 9.969 1.00 36.00 144 GLN A CA 1
ATOM 924 C C . GLN A 1 125 ? -32.850 -16.611 10.800 1.00 37.47 144 GLN A C 1
ATOM 925 O O . GLN A 1 125 ? -32.651 -16.444 12.010 1.00 38.93 144 GLN A O 1
ATOM 931 N N . HIS A 1 126 ? -33.946 -16.159 10.188 1.00 35.06 145 HIS A N 1
ATOM 932 C CA . HIS A 1 126 ? -34.889 -15.259 10.845 1.00 36.27 145 HIS A CA 1
ATOM 933 C C . HIS A 1 126 ? -36.260 -15.874 11.099 1.00 40.85 145 HIS A C 1
ATOM 934 O O . HIS A 1 126 ? -37.113 -15.214 11.703 1.00 46.20 145 HIS A O 1
ATOM 941 N N . GLY A 1 127 ? -36.508 -17.105 10.655 1.00 40.73 146 GLY A N 1
ATOM 942 C CA . GLY A 1 127 ? -37.775 -17.752 10.949 1.00 41.52 146 GLY A CA 1
ATOM 943 C C . GLY A 1 127 ? -37.635 -19.113 11.602 1.00 40.93 146 GLY A C 1
ATOM 944 O O . GLY A 1 127 ? -36.621 -19.405 12.243 1.00 44.14 146 GLY A O 1
ATOM 945 N N . LEU A 1 128 ? -38.653 -19.954 11.450 1.00 47.62 147 LEU A N 1
ATOM 946 C CA . LEU A 1 128 ? -38.569 -21.350 11.869 1.00 45.14 147 LEU A CA 1
ATOM 947 C C . LEU A 1 128 ? -38.687 -22.277 10.657 1.00 47.27 147 LEU A C 1
ATOM 948 O O . LEU A 1 128 ? -39.787 -22.634 10.228 1.00 54.75 147 LEU A O 1
ATOM 950 N N . PHE A 1 131 ? -36.908 -23.630 4.412 1.00 40.13 150 PHE A N 1
ATOM 951 C CA . PHE A 1 131 ? -37.538 -22.994 3.253 1.00 27.29 150 PHE A CA 1
ATOM 952 C C . PHE A 1 131 ? -36.779 -23.308 1.970 1.00 27.13 150 PHE A C 1
ATOM 953 O O . PHE A 1 131 ? -37.115 -22.795 0.896 1.00 25.61 150 PHE A O 1
ATOM 961 N N . LEU A 1 132 ? -35.760 -24.161 2.081 1.00 24.65 151 LEU A N 1
ATOM 962 C CA . LEU A 1 132 ? -34.920 -24.436 0.920 1.00 23.29 151 LEU A CA 1
ATOM 963 C C . LEU A 1 132 ? -35.714 -25.118 -0.183 1.00 23.30 151 LEU A C 1
ATOM 964 O O . LEU A 1 132 ? -35.565 -24.774 -1.365 1.00 23.12 151 LEU A O 1
ATOM 969 N N . GLY A 1 133 ? -36.574 -26.075 0.179 1.00 24.76 152 GLY A N 1
ATOM 970 C CA . GLY A 1 133 ? -37.398 -26.729 -0.830 1.00 24.57 152 GLY A CA 1
ATOM 971 C C . GLY A 1 133 ? -38.250 -25.748 -1.617 1.00 26.51 152 GLY A C 1
ATOM 972 O O . GLY A 1 133 ? -38.398 -25.875 -2.835 1.00 22.84 152 GLY A O 1
ATOM 973 N N . GLN A 1 134 ? -38.823 -24.759 -0.931 1.00 24.82 153 GLN A N 1
ATOM 974 C CA . GLN A 1 134 ? -39.652 -23.764 -1.610 1.00 23.35 153 GLN A CA 1
ATOM 975 C C . GLN A 1 134 ? -38.820 -22.890 -2.540 1.00 21.75 153 GLN A C 1
ATOM 976 O O . GLN A 1 134 ? -39.191 -22.670 -3.698 1.00 20.46 153 GLN A O 1
ATOM 982 N N . VAL A 1 135 ? -37.690 -22.375 -2.049 1.00 20.35 154 VAL A N 1
ATOM 983 C CA . VAL A 1 135 ? -36.859 -21.514 -2.892 1.00 18.97 154 VAL A CA 1
ATOM 984 C C . VAL A 1 135 ? -36.376 -22.282 -4.114 1.00 19.25 154 VAL A C 1
ATOM 985 O O . VAL A 1 135 ? -36.298 -21.733 -5.220 1.00 19.00 154 VAL A O 1
ATOM 989 N N . THR A 1 136 ? -36.064 -23.568 -3.938 1.00 17.74 155 THR A N 1
ATOM 990 C CA . THR A 1 136 ? -35.708 -24.403 -5.085 1.00 17.85 155 THR A CA 1
ATOM 991 C C . THR A 1 136 ? -36.821 -24.389 -6.128 1.00 20.19 155 THR A C 1
ATOM 992 O O . THR A 1 136 ? -36.565 -24.217 -7.324 1.00 20.55 155 THR A O 1
ATOM 996 N N . ARG A 1 137 ? -38.075 -24.558 -5.691 1.00 21.14 156 ARG A N 1
ATOM 997 C CA . ARG A 1 137 ? -39.178 -24.502 -6.649 1.00 21.00 156 ARG A CA 1
ATOM 998 C C . ARG A 1 137 ? -39.283 -23.128 -7.294 1.00 22.05 156 ARG A C 1
ATOM 999 O O . ARG A 1 137 ? -39.544 -23.030 -8.498 1.00 21.86 156 ARG A O 1
ATOM 1007 N N . PHE A 1 138 ? -39.100 -22.053 -6.511 1.00 20.06 157 PHE A N 1
ATOM 1008 C CA . PHE A 1 138 ? -39.182 -20.706 -7.084 1.00 18.65 157 PHE A CA 1
ATOM 1009 C C . PHE A 1 138 ? -38.200 -20.552 -8.236 1.00 20.08 157 PHE A C 1
ATOM 1010 O O . PHE A 1 138 ? -38.540 -20.017 -9.301 1.00 18.81 157 PHE A O 1
ATOM 1018 N N . VAL A 1 139 ? -36.957 -20.978 -8.012 1.00 19.80 158 VAL A N 1
ATOM 1019 C CA . VAL A 1 139 ? -35.910 -20.837 -9.023 1.00 17.12 158 VAL A CA 1
ATOM 1020 C C . VAL A 1 139 ? -36.267 -21.649 -10.262 1.00 17.14 158 VAL A C 1
ATOM 1021 O O . VAL A 1 139 ? -36.259 -21.137 -11.389 1.00 20.87 158 VAL A O 1
ATOM 1025 N N . VAL A 1 140 ? -36.621 -22.916 -10.067 1.00 19.20 159 VAL A N 1
ATOM 1026 C CA . VAL A 1 140 ? -36.914 -23.796 -11.201 1.00 19.71 159 VAL A CA 1
ATOM 1027 C C . VAL A 1 140 ? -38.128 -23.295 -11.969 1.00 21.83 159 VAL A C 1
ATOM 1028 O O . VAL A 1 140 ? -38.110 -23.192 -13.205 1.00 22.59 159 VAL A O 1
ATOM 1032 N N . ASP A 1 141 ? -39.212 -23.003 -11.248 1.00 22.13 160 ASP A N 1
ATOM 1033 C CA . ASP A 1 141 ? -40.463 -22.612 -11.897 1.00 20.88 160 ASP A CA 1
ATOM 1034 C C . ASP A 1 141 ? -40.314 -21.287 -12.626 1.00 21.33 160 ASP A C 1
ATOM 1035 O O . ASP A 1 141 ? -40.837 -21.119 -13.736 1.00 22.22 160 ASP A O 1
ATOM 1040 N N . PHE A 1 142 ? -39.629 -20.321 -12.010 1.00 19.02 161 PHE A N 1
ATOM 1041 C CA . PHE A 1 142 ? -39.455 -19.039 -12.681 1.00 18.05 161 PHE A CA 1
ATOM 1042 C C . PHE A 1 142 ? -38.699 -19.217 -13.985 1.00 20.99 161 PHE A C 1
ATOM 1043 O O . PHE A 1 142 ? -39.111 -18.709 -15.042 1.00 18.72 161 PHE A O 1
ATOM 1051 N N . MET A 1 143 ? -37.565 -19.911 -13.929 1.00 20.27 162 MET A N 1
ATOM 1052 C CA . MET A 1 143 ? -36.768 -20.057 -15.138 1.00 20.10 162 MET A CA 1
ATOM 1053 C C . MET A 1 143 ? -37.544 -20.810 -16.212 1.00 20.28 162 MET A C 1
ATOM 1054 O O . MET A 1 143 ? -37.498 -20.443 -17.391 1.00 22.76 162 MET A O 1
ATOM 1059 N N . LEU A 1 144 ? -38.307 -21.827 -15.811 1.00 19.88 163 LEU A N 1
ATOM 1060 C CA . LEU A 1 144 ? -39.126 -22.566 -16.768 1.00 22.03 163 LEU A CA 1
ATOM 1061 C C . LEU A 1 144 ? -40.198 -21.669 -17.384 1.00 23.00 163 LEU A C 1
ATOM 1062 O O . LEU A 1 144 ? -40.278 -21.527 -18.610 1.00 23.22 163 LEU A O 1
ATOM 1067 N N . HIS A 1 145 ? -41.033 -21.037 -16.546 1.00 21.88 164 HIS A N 1
ATOM 1068 C CA . HIS A 1 145 ? -42.188 -20.326 -17.101 1.00 23.94 164 HIS A CA 1
ATOM 1069 C C . HIS A 1 145 ? -41.807 -18.997 -17.756 1.00 24.27 164 HIS A C 1
ATOM 1070 O O . HIS A 1 145 ? -42.510 -18.534 -18.664 1.00 23.14 164 HIS A O 1
ATOM 1077 N N . HIS A 1 146 ? -40.727 -18.355 -17.311 1.00 19.89 165 HIS A N 1
ATOM 1078 C CA . HIS A 1 146 ? -40.334 -17.070 -17.882 1.00 17.99 165 HIS A CA 1
ATOM 1079 C C . HIS A 1 146 ? -39.470 -17.215 -19.130 1.00 25.56 165 HIS A C 1
ATOM 1080 O O . HIS A 1 146 ? -39.116 -16.201 -19.743 1.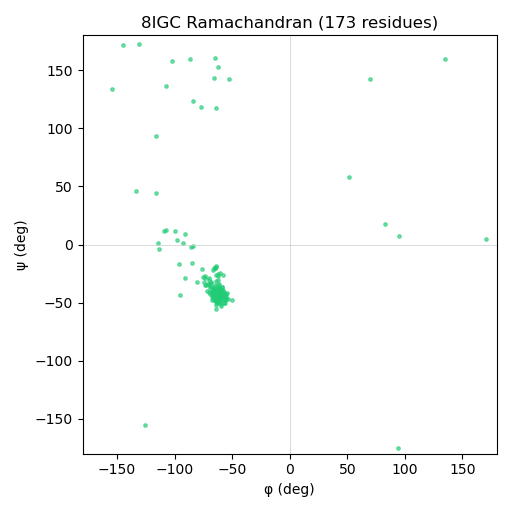00 25.55 165 HIS A O 1
ATOM 1087 N N . SER A 1 147 ? -39.139 -18.449 -19.514 1.00 31.82 166 SER A N 1
ATOM 1088 C CA . SER A 1 147 ? -38.417 -18.817 -20.735 1.00 26.76 166 SER A CA 1
ATOM 1089 C C . SER A 1 147 ? -36.903 -18.690 -20.601 1.00 24.92 166 SER A C 1
ATOM 1090 O O . SER A 1 147 ? -36.183 -18.708 -21.610 1.00 24.59 166 SER A O 1
ATOM 1093 N N . ILE A 1 148 ? -36.385 -18.630 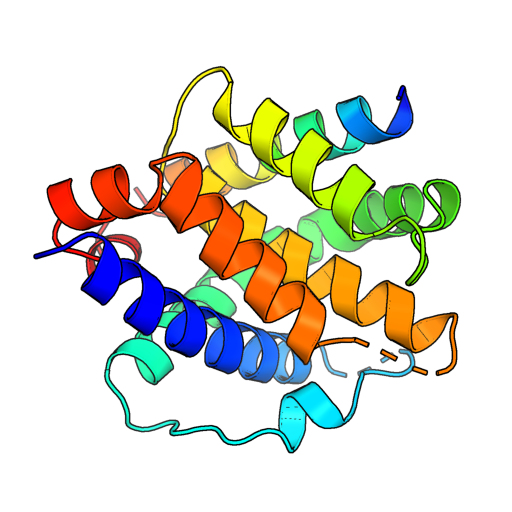-19.370 1.00 21.20 167 ILE A N 1
ATOM 1094 C CA . ILE A 1 148 ? -34.951 -18.799 -19.167 1.00 22.64 167 ILE A CA 1
ATOM 1095 C C . ILE A 1 148 ? -34.536 -20.217 -19.532 1.00 21.27 167 ILE A C 1
ATOM 1096 O O . ILE A 1 148 ? -33.452 -20.438 -20.082 1.00 21.42 167 ILE A O 1
ATOM 1101 N N . ALA A 1 149 ? -35.379 -21.200 -19.212 1.00 20.51 168 ALA A N 1
ATOM 1102 C CA . ALA A 1 149 ? -35.056 -22.588 -19.551 1.00 19.07 168 ALA A CA 1
ATOM 1103 C C . ALA A 1 149 ? -34.856 -22.742 -21.054 1.00 23.07 168 ALA A C 1
ATOM 1104 O O . ALA A 1 149 ? -33.928 -23.428 -21.491 1.00 23.03 168 ALA A O 1
ATOM 1106 N N . ARG A 1 150 ? -35.697 -22.081 -21.856 1.00 22.94 169 ARG A N 1
ATOM 1107 C CA . ARG A 1 150 ? -35.507 -22.115 -23.309 1.00 26.18 169 ARG A CA 1
ATOM 1108 C C . ARG A 1 150 ? -34.175 -21.490 -23.697 1.00 25.47 169 ARG A C 1
ATOM 1109 O O . ARG A 1 150 ? -33.426 -22.054 -24.511 1.00 24.00 169 ARG A O 1
ATOM 1113 N N . TRP A 1 151 ? -33.863 -20.325 -23.118 1.00 22.91 170 TRP A N 1
ATOM 1114 C CA . TRP A 1 151 ? -32.604 -19.648 -23.401 1.00 24.24 170 TRP A CA 1
ATOM 1115 C C . TRP A 1 151 ? -31.430 -20.568 -23.112 1.00 25.58 170 TRP A C 1
ATOM 1116 O O . TRP A 1 151 ? -30.484 -20.662 -23.905 1.00 23.28 170 TRP A O 1
ATOM 1127 N N . ILE A 1 152 ? -31.504 -21.292 -21.997 1.00 21.16 171 ILE A N 1
ATOM 1128 C CA . ILE A 1 152 ? -30.444 -22.225 -21.631 1.00 22.22 171 ILE A CA 1
ATOM 1129 C C . ILE A 1 152 ? -30.380 -23.386 -22.616 1.00 21.63 171 ILE A C 1
ATOM 1130 O O . ILE A 1 152 ? -29.293 -23.803 -23.028 1.00 24.65 171 ILE A O 1
ATOM 1135 N N . ALA A 1 153 ? -31.535 -23.955 -22.968 1.00 21.19 172 ALA A N 1
ATOM 1136 C CA . ALA A 1 153 ? -31.560 -25.052 -23.938 1.00 24.65 172 ALA A CA 1
ATOM 1137 C C . ALA A 1 153 ? -30.957 -24.638 -25.278 1.00 29.28 172 ALA A C 1
ATOM 1138 O O . ALA A 1 153 ? -30.278 -25.440 -25.935 1.00 30.14 172 ALA A O 1
ATOM 1140 N N . GLN A 1 154 ? -31.179 -23.388 -25.696 1.00 24.95 173 GLN A N 1
ATOM 1141 C CA . GLN A 1 154 ? -30.641 -22.926 -26.977 1.00 30.08 173 GLN A CA 1
ATOM 1142 C C . GLN A 1 154 ? -29.125 -22.885 -26.986 1.00 31.46 173 GLN A C 1
ATOM 1143 O O . GLN A 1 154 ? -28.518 -22.852 -28.065 1.00 34.13 173 GLN A O 1
ATOM 1149 N N . ARG A 1 155 ? -28.505 -22.852 -25.812 1.00 26.12 174 ARG A N 1
ATOM 1150 C CA . ARG A 1 155 ? -27.065 -22.717 -25.695 1.00 28.34 174 ARG A CA 1
ATOM 1151 C C . ARG A 1 155 ? -26.409 -24.012 -25.253 1.00 26.43 174 ARG A C 1
ATOM 1152 O O . ARG A 1 155 ? -25.226 -24.016 -24.905 1.00 33.48 174 ARG A O 1
ATOM 1160 N N . GLY A 1 156 ? -27.145 -25.113 -25.285 1.00 28.47 175 GLY A N 1
ATOM 1161 C CA . GLY A 1 156 ? -26.599 -26.412 -24.976 1.00 32.10 175 GLY A CA 1
ATOM 1162 C C . GLY A 1 156 ? -26.779 -26.860 -23.546 1.00 29.61 175 GLY A C 1
ATOM 1163 O O . GLY A 1 156 ? -26.229 -27.901 -23.170 1.00 30.19 175 GLY A O 1
ATOM 1164 N N . GLY A 1 157 ? -27.531 -26.119 -22.736 1.00 26.89 176 GLY A N 1
ATOM 1165 C CA . GLY A 1 157 ? -27.789 -26.526 -21.369 1.00 24.80 176 GLY A CA 1
ATOM 1166 C C . GLY A 1 157 ? -26.813 -25.918 -20.386 1.00 23.12 176 GLY A C 1
ATOM 1167 O O . GLY A 1 157 ? -25.940 -25.112 -20.723 1.00 23.56 176 GLY A O 1
ATOM 1168 N N . TRP A 1 158 ? -26.974 -26.356 -19.134 1.00 24.47 177 TRP A N 1
ATOM 1169 C CA . TRP A 1 158 ? -26.267 -25.732 -18.022 1.00 22.35 177 TRP A CA 1
ATOM 1170 C C . TRP A 1 158 ? -24.757 -25.860 -18.148 1.00 21.53 177 TRP A C 1
ATOM 1171 O O . TRP A 1 158 ? -24.020 -25.026 -17.614 1.00 23.21 177 TRP A O 1
ATOM 1182 N N . VAL A 1 159 ? -24.267 -26.883 -18.855 1.00 24.66 178 VAL A N 1
ATOM 1183 C CA . VAL A 1 159 ? -22.820 -27.017 -18.947 1.00 21.96 178 VAL A CA 1
ATOM 1184 C C . VAL A 1 159 ? -22.197 -25.858 -19.717 1.00 25.35 178 VAL A C 1
ATOM 1185 O O . VAL A 1 159 ? -21.008 -25.567 -19.543 1.00 25.67 178 VAL A O 1
ATOM 1189 N N . ALA A 1 160 ? -22.991 -25.145 -20.522 1.00 25.70 179 ALA A N 1
ATOM 1190 C CA . ALA A 1 160 ? -22.474 -23.992 -21.257 1.00 26.71 179 ALA A CA 1
ATOM 1191 C C . ALA A 1 160 ? -22.015 -22.888 -20.315 1.00 27.64 179 ALA A C 1
ATOM 1192 O O . ALA A 1 160 ? -21.145 -22.085 -20.671 1.00 46.99 179 ALA A O 1
ATOM 1194 N N . ALA A 1 161 ? -22.588 -22.843 -19.106 1.00 23.24 180 ALA A N 1
ATOM 1195 C CA . ALA A 1 161 ? -22.203 -21.831 -18.130 1.00 25.69 180 ALA A CA 1
ATOM 1196 C C . ALA A 1 161 ? -20.757 -21.976 -17.684 1.00 27.57 180 ALA A C 1
ATOM 1197 O O . ALA A 1 161 ? -20.196 -21.031 -17.123 1.00 28.24 180 ALA A O 1
ATOM 1199 N N . LEU A 1 162 ? -20.153 -23.145 -17.885 1.00 25.98 181 LEU A N 1
ATOM 1200 C CA . LEU A 1 162 ? -18.767 -23.368 -17.498 1.00 24.44 181 LEU A CA 1
ATOM 1201 C C . LEU A 1 162 ? -17.797 -23.093 -18.632 1.00 30.05 181 LEU A C 1
ATOM 1202 O O . LEU A 1 162 ? -16.589 -23.262 -18.450 1.00 30.01 181 LEU A O 1
ATOM 1207 N N . ASN A 1 163 ? -18.294 -22.670 -19.786 1.00 28.15 182 ASN A N 1
ATOM 1208 C CA . ASN A 1 163 ? -17.500 -22.619 -21.006 1.00 27.76 182 ASN A CA 1
ATOM 1209 C C . ASN A 1 163 ? -17.680 -21.292 -21.721 1.00 35.85 182 ASN A C 1
ATOM 1210 O O . ASN A 1 163 ? -17.868 -21.227 -22.939 1.00 31.68 182 ASN A O 1
ATOM 1215 N N . LEU A 1 164 ? -17.606 -20.209 -20.956 1.00 33.97 183 LEU A N 1
ATOM 1216 C CA . LEU A 1 164 ? -17.645 -18.874 -21.527 1.00 36.75 183 LEU A CA 1
ATOM 1217 C C . LEU A 1 164 ? -16.262 -18.487 -22.027 1.00 39.22 183 LEU A C 1
ATOM 1218 O O . LEU A 1 164 ? -16.137 -17.664 -22.931 1.00 47.81 183 LEU A O 1
ATOM 1223 N N . ASP B 2 1 ? -40.828 -1.531 -2.859 1.00 45.88 244 ASP B N 1
ATOM 1224 C CA . ASP B 2 1 ? -40.397 -1.566 -4.250 1.00 41.44 244 ASP B CA 1
ATOM 1225 C C . ASP B 2 1 ? -39.031 -0.920 -4.426 1.00 37.83 244 ASP B C 1
ATOM 1226 O O . ASP B 2 1 ? -38.268 -1.307 -5.306 1.00 35.78 244 ASP B O 1
ATOM 1228 N N . ALA B 2 2 ? -38.717 0.074 -3.595 1.00 34.75 245 ALA B N 1
ATOM 1229 C CA . ALA B 2 2 ? -37.404 0.697 -3.690 1.00 32.41 245 ALA B CA 1
ATOM 1230 C C . ALA B 2 2 ? -36.304 -0.331 -3.474 1.00 29.91 245 ALA B C 1
ATOM 1231 O O . ALA B 2 2 ? -35.328 -0.384 -4.232 1.00 30.20 245 ALA B O 1
ATOM 1233 N N . ILE B 2 3 ? -36.448 -1.171 -2.450 1.00 26.02 246 ILE B N 1
ATOM 1234 C CA . ILE B 2 3 ? -35.359 -2.091 -2.162 1.00 24.05 246 ILE B CA 1
ATOM 1235 C C . ILE B 2 3 ? -35.329 -3.202 -3.206 1.00 24.18 246 ILE B C 1
ATOM 1236 O O . ILE B 2 3 ? -34.255 -3.728 -3.508 1.00 25.97 246 ILE B O 1
ATOM 1241 N N . ILE B 2 4 ? -36.491 -3.554 -3.784 1.00 25.10 247 ILE B N 1
ATOM 1242 C CA . ILE B 2 4 ? -36.522 -4.511 -4.899 1.00 23.42 247 ILE B CA 1
ATOM 1243 C C . ILE B 2 4 ? -35.634 -4.015 -6.028 1.00 27.02 247 ILE B C 1
ATOM 1244 O O . ILE B 2 4 ? -34.790 -4.748 -6.560 1.00 25.40 247 ILE B O 1
ATOM 1249 N N . GLN B 2 5 ? -35.827 -2.760 -6.431 1.00 24.96 248 GLN B N 1
ATOM 1250 C CA . GLN B 2 5 ? -35.048 -2.269 -7.554 1.00 27.29 248 GLN B CA 1
ATOM 1251 C C . GLN B 2 5 ? -33.589 -2.102 -7.167 1.00 25.15 248 GLN B C 1
ATOM 1252 O O . GLN B 2 5 ? -32.709 -2.261 -8.018 1.00 25.96 248 GLN B O 1
ATOM 1258 N N . MET B 2 6 ? -33.309 -1.827 -5.887 1.00 24.25 249 MET B N 1
ATOM 1259 C CA . MET B 2 6 ? -31.923 -1.751 -5.444 1.00 22.37 249 MET B CA 1
ATOM 1260 C C . MET B 2 6 ? -31.240 -3.116 -5.528 1.00 25.67 249 MET B C 1
ATOM 1261 O O . MET B 2 6 ? -30.090 -3.212 -5.972 1.00 24.10 249 MET B O 1
ATOM 1266 N N . ILE B 2 7 ? -31.945 -4.181 -5.137 1.00 22.71 250 ILE B N 1
ATOM 1267 C CA . ILE B 2 7 ? -31.402 -5.535 -5.242 1.00 21.12 250 ILE B CA 1
ATOM 1268 C C . ILE B 2 7 ? -31.211 -5.919 -6.699 1.00 21.31 250 ILE B C 1
ATOM 1269 O O . ILE B 2 7 ? -30.190 -6.515 -7.070 1.00 22.94 250 ILE B O 1
ATOM 1274 N N . VAL B 2 8 ? -32.180 -5.571 -7.551 1.00 20.52 251 VAL B N 1
ATOM 1275 C CA . VAL B 2 8 ? -32.087 -5.897 -8.976 1.00 22.48 251 VAL B CA 1
ATOM 1276 C C . VAL B 2 8 ? -30.857 -5.248 -9.594 1.00 25.98 251 VAL B C 1
ATOM 1277 O O . VAL B 2 8 ? -30.109 -5.875 -10.357 1.00 22.06 251 VAL B O 1
ATOM 1281 N N . GLU B 2 9 ? -30.637 -3.973 -9.279 1.00 24.35 252 GLU B N 1
ATOM 1282 C CA . GLU B 2 9 ? -29.467 -3.275 -9.782 1.00 25.25 252 GLU B CA 1
ATOM 1283 C C . GLU B 2 9 ? -28.177 -3.980 -9.364 1.00 25.03 252 GLU B C 1
ATOM 1284 O O . GLU B 2 9 ? -27.251 -4.128 -10.174 1.00 26.44 252 GLU B O 1
ATOM 1290 N N . LEU B 2 10 ? -28.096 -4.438 -8.114 1.00 22.90 253 LEU B N 1
ATOM 1291 C CA . LEU B 2 10 ? -26.891 -5.134 -7.661 1.00 23.53 253 LEU B CA 1
ATOM 1292 C C . LEU B 2 10 ? -26.726 -6.478 -8.365 1.00 26.94 253 LEU B C 1
ATOM 1293 O O . LEU B 2 10 ? -25.610 -6.848 -8.753 1.00 25.94 253 LEU B O 1
ATOM 1298 N N . LEU B 2 11 ? -27.823 -7.217 -8.542 1.00 23.34 254 LEU B N 1
ATOM 1299 C CA . LEU B 2 11 ? -27.733 -8.510 -9.223 1.00 23.12 254 LEU B CA 1
ATOM 1300 C C . LEU B 2 11 ? -27.315 -8.346 -10.680 1.00 23.33 254 LEU B C 1
ATOM 1301 O O . LEU B 2 11 ? -26.571 -9.182 -11.222 1.00 24.86 254 LEU B O 1
ATOM 1306 N N . LYS B 2 12 ? -27.825 -7.307 -11.348 1.00 23.96 255 LYS B N 1
ATOM 1307 C CA . LYS B 2 12 ? -27.398 -7.032 -12.718 1.00 24.41 255 LYS B CA 1
ATOM 1308 C C . LYS B 2 12 ? -25.913 -6.694 -12.762 1.00 28.67 255 LYS B C 1
ATOM 1309 O O . LYS B 2 12 ? -25.184 -7.160 -13.650 1.00 30.51 255 LYS B O 1
ATOM 1315 N N . ARG B 2 13 ? -25.439 -5.917 -11.782 1.00 27.93 256 ARG B N 1
ATOM 1316 C CA . ARG B 2 13 ? -24.027 -5.554 -11.724 1.00 28.28 256 ARG B CA 1
ATOM 1317 C C . ARG B 2 13 ? -23.167 -6.768 -11.429 1.00 28.79 256 ARG B C 1
ATOM 1318 O O . ARG B 2 13 ? -22.132 -6.981 -12.078 1.00 31.66 256 ARG B O 1
ATOM 1326 N N . VAL B 2 14 ? -23.588 -7.583 -10.455 1.00 26.44 257 VAL B N 1
ATOM 1327 C CA . VAL B 2 14 ? -22.882 -8.816 -10.126 1.00 31.02 257 VAL B CA 1
ATOM 1328 C C . VAL B 2 14 ? -22.866 -9.744 -11.333 1.00 29.56 257 VAL B C 1
ATOM 1329 O O . VAL B 2 14 ? -21.838 -10.352 -11.659 1.00 31.15 257 VAL B O 1
ATOM 1333 N N . GLY B 2 15 ? -24.000 -9.858 -12.016 1.00 23.83 258 GLY B N 1
ATOM 1334 C CA . GLY B 2 15 ? -24.088 -10.802 -13.117 1.00 25.91 258 GLY B CA 1
ATOM 1335 C C . GLY B 2 15 ? -23.243 -10.365 -14.292 1.00 31.40 258 GLY B C 1
ATOM 1336 O O . GLY B 2 15 ? -22.535 -11.176 -14.899 1.00 28.70 258 GLY B O 1
ATOM 1337 N N . ASP B 2 16 ? -23.287 -9.070 -14.615 1.00 27.98 259 ASP B N 1
ATOM 1338 C CA . ASP B 2 16 ? -22.499 -8.580 -15.734 1.00 31.89 259 ASP B CA 1
ATOM 1339 C C . ASP B 2 16 ? -21.010 -8.640 -15.423 1.00 32.55 259 ASP B C 1
ATOM 1340 O O . ASP B 2 16 ? -20.204 -8.923 -16.319 1.00 34.69 259 ASP B O 1
ATOM 1345 N N . GLN B 2 17 ? -20.629 -8.433 -14.162 1.00 30.36 260 GLN B N 1
ATOM 1346 C CA . GLN B 2 17 ? -19.228 -8.581 -13.787 1.00 31.27 260 GLN B CA 1
ATOM 1347 C C . GLN B 2 17 ? -18.789 -10.039 -13.852 1.00 36.38 260 GLN B C 1
ATOM 1348 O O . GLN B 2 17 ? -17.654 -10.337 -14.242 1.00 35.35 260 GLN B O 1
ATOM 1354 N N . TRP B 2 18 ? -19.671 -10.960 -13.462 1.00 30.83 261 TRP B N 1
ATOM 1355 C CA . TRP B 2 18 ? -19.375 -12.386 -13.579 1.00 32.02 261 TRP B CA 1
ATOM 1356 C C . TRP B 2 18 ? -19.179 -12.781 -15.038 1.00 33.70 261 TRP B C 1
ATOM 1357 O O . TRP B 2 18 ? -18.210 -13.468 -15.389 1.00 36.28 261 TRP B O 1
ATOM 1368 N N . GLU B 2 19 ? -20.104 -12.351 -15.899 1.00 31.50 262 GLU B N 1
ATOM 1369 C CA . GLU B 2 19 ? -20.046 -12.681 -17.317 1.00 34.02 262 GLU B CA 1
ATOM 1370 C C . GLU B 2 19 ? -18.723 -12.252 -17.930 1.00 40.99 262 GLU B C 1
ATOM 1371 O O . GLU B 2 19 ? -18.087 -13.016 -18.668 1.00 40.00 262 GLU B O 1
ATOM 1377 N N . GLU B 2 20 ? -18.296 -11.021 -17.638 1.00 38.14 263 GLU B N 1
ATOM 1378 C CA . GLU B 2 20 ? -17.085 -10.501 -18.260 1.00 42.31 263 GLU B CA 1
ATOM 1379 C C . GLU B 2 20 ? -15.849 -11.249 -17.778 1.00 42.04 263 GLU B C 1
ATOM 1380 O O . GLU B 2 20 ? -14.962 -11.579 -18.573 1.00 44.41 263 GLU B O 1
ATOM 1386 N N . GLU B 2 21 ? -15.777 -11.538 -16.476 1.00 39.25 264 GLU B N 1
ATOM 1387 C CA . GLU B 2 21 ? -14.592 -12.194 -15.928 1.00 41.64 264 GLU B CA 1
ATOM 1388 C C . GLU B 2 21 ? -14.483 -13.636 -16.413 1.00 44.07 264 GLU B C 1
ATOM 1389 O O . GLU B 2 21 ? -13.376 -14.135 -16.647 1.00 44.77 264 GLU B O 1
ATOM 1395 N N . GLN B 2 22 ? -15.614 -14.322 -16.578 1.00 40.20 265 GLN B N 1
ATOM 1396 C CA . GLN B 2 22 ? -15.589 -15.679 -17.112 1.00 39.34 265 GLN B CA 1
ATOM 1397 C C . GLN B 2 22 ? -15.357 -15.718 -18.616 1.00 44.18 265 GLN B C 1
ATOM 1398 O O . GLN B 2 22 ? -14.936 -16.759 -19.139 1.00 43.77 265 GLN B O 1
ATOM 1404 N N . SER B 2 23 ? -15.630 -14.621 -19.316 1.00 43.65 266 SER B N 1
ATOM 1405 C CA . SER B 2 23 ? -15.489 -14.567 -20.765 1.00 45.16 266 SER B CA 1
ATOM 1406 C C . SER B 2 23 ? -14.052 -14.264 -21.175 1.00 46.68 266 SER B C 1
ATOM 1407 O O . SER B 2 23 ? -13.676 -14.474 -22.329 1.00 54.79 266 SER B O 1
#

B-factor: mean 30.16, std 8.28, range [17.05, 56.05]

Secondary structure (DSSP, 8-state):
--HHHHHHHHHHHHHHHHHHHHHHT--PPPTHHHHS---TTSHHHHHHHHHHHHHHHHHHHHHHHHHHHHHHH---TTTHHHHHHHHHHHHTTT---HHHHHHHHHHHHHHHHHHHHH---HHHHHHHHHHHHHHHTHHHHHHHTTSGGGGG--/-HHHHHHHHHHHHHHHHHHHHH-

Solvent-accessible surface area: 8433 Å² total; per-residue (Å²): 121,64,79,93,75,0,6,88,15,1,76,76,0,0,24,0,5,0,41,29,2,33,104,62,71,137,137,81,39,5,74,74,0,72,99,52,118,39,127,66,101,32,98,24,2,78,4,0,87,66,1,0,78,47,5,48,119,11,17,89,81,34,42,82,57,6,86,73,24,4,105,110,14,115,5,54,56,158,35,0,138,84,50,1,46,103,0,0,57,30,0,12,110,81,32,54,34,10,1,22,0,9,8,0,0,7,2,0,4,14,0,0,23,18,14,79,63,134,50,157,49,2,37,88,0,14,104,29,0,5,52,21,2,41,146,78,50,0,0,70,30,0,20,131,109,46,2,0,69,22,1,55,112,74,110,86,37,10,96,99,0,4,99,3,4,66,109,11,0,58,57,11,41,136,103,68,90

InterPro domains:
  IPR002475 Bcl2-like [PS50062] (78-179)
  IPR020717 Apoptosis regulator, Bcl-2, BH1 motif, conserved site [PS01080] (118-136)
  IPR020726 Apoptosis regulator, Bcl-2, BH2 motif, conserved site [PS01258] (170-181)
  IPR020728 Apoptosis regulator, Bcl-2, BH3 motif, conserved site [PS01259] (74-88)
  IPR026298 Bcl-2 family [PR01862] (111-123)
  IPR026298 Bcl-2 family [PR01862] (124-152)
  IPR026298 Bcl-2 family [PR01862] (154-178)
  IPR026298 Bcl-2 family [PTHR11256] (9-184)
  IPR026298 Bcl-2 family [cd06845] (29-183)
  IPR036834 Bcl-2-like superfamily [G3DSA:1.10.437.10] (16-186)
  IPR036834 Bcl-2-like superfamily [SSF56854] (5-193)
  IPR046371 Bcl-2, Bcl-2 homology region 1-3 [PF00452] (78-177)
  IPR046371 Bcl-2, Bcl-2 homology region 1-3 [SM00337] (78-177)

Sequence (177 aa):
MSEEQVAQDTEEVFRSYVFYRHQQEQAPADPEMVTLPLQPSSTMGQVGRQLAIIGDDINRRYDSEFQTMLQHLQPTAENAYEYFTKIATSLFESGINWGRVVALLGFGYRLALHVYQHGLFLGQVTRFVVDFMLHHSIARWIAQRGGWVAALNLDAIIQMIVELLKRVGDQWEEEQS

Nearest PDB structures (foldseek):
  8igc-assembly1_A  TM=1.007E+00  e=1.217E-22  Homo sapiens
  8czg-assembly3_C  TM=9.747E-01  e=1.113E-18  Homo sapiens
  8czg-assembly2_B  TM=9.683E-01  e=2.586E-18  Homo sapiens
  8czg-assembly4_D  TM=9.606E-01  e=6.633E-18  Homo sapiens
  7m5a-assembly1_A  TM=9.483E-01  e=8.931E-18  Homo sapiens

GO terms:
  GO:0005741 mitochondrial outer membrane (C, IDA)
  GO:0015288 porin activity (F, IDA)
  GO:0097193 intrinsic apoptotic signaling pathway (P, IDA)
  GO:0097136 Bcl-2 family protein complex (C, IDA)
  GO:0097145 BAK complex (C, IDA)
  GO:0042802 identical protein binding (F, IPI)
  GO:0034620 cellular response to unfolded protein (P, TAS)
  GO:1903896 positive regulation of IRE1-mediated unfolded protein response (P, TAS)
  GO:0070059 intrinsic apoptotic signaling pathway in response to endoplasmic reticulum stress (P, TAS)
  GO:0001836 release of cytochrome c from mitochondria (P, IDA)
  GO:0005739 mitochondrion (C, IDA)
  GO:0010248 establishment or maintenance of transmembrane electrochemical gradient (P, IDA)
  GO:0046930 pore complex (C, IDA)
  GO:0031334 positive regulation of protein-containing complex assembly (P, IDA)
  GO:0046902 regulation of mitochondrial membrane permeability (P, IDA)
  GO:0051881 regulation of mitochondrial membrane potential (P, IDA)
  GO:0005515 protein binding (F, IPI)
  GO:0044325 transmembrane transporter binding (F, IPI)
  GO:0005739 mitochondrion (C, HTP)
  GO:0005741 mitochondrial outer membrane (C, TAS)

Organism: Homo sapiens (NCBI:txid9606)